Protein AF-A0A3A9THJ8-F1 (afdb_monomer)

Structure (mmCIF, N/CA/C/O backbone):
data_AF-A0A3A9THJ8-F1
#
_entry.id   AF-A0A3A9THJ8-F1
#
loop_
_atom_site.group_PDB
_atom_site.id
_atom_site.type_symbol
_atom_site.label_atom_id
_atom_site.label_alt_id
_atom_site.label_comp_id
_atom_site.label_asym_id
_atom_site.label_entity_id
_atom_site.label_seq_id
_atom_site.pdbx_PDB_ins_code
_atom_site.Cartn_x
_atom_site.Cartn_y
_atom_site.Cartn_z
_atom_site.occupancy
_atom_site.B_iso_or_equiv
_atom_site.auth_seq_id
_atom_site.auth_comp_id
_atom_site.auth_asym_id
_atom_site.auth_atom_id
_atom_site.pdbx_PDB_model_num
ATOM 1 N N . MET A 1 1 ? 40.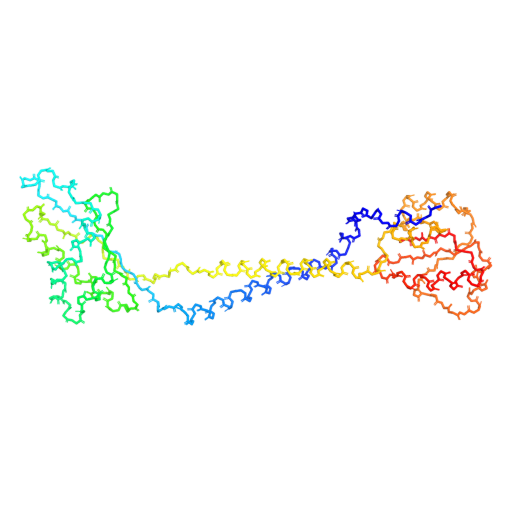401 -14.817 -28.591 1.00 39.31 1 MET A N 1
ATOM 2 C CA . MET A 1 1 ? 39.567 -15.518 -27.591 1.00 39.31 1 MET A CA 1
ATOM 3 C C . MET A 1 1 ? 38.412 -14.601 -27.185 1.00 39.31 1 MET A C 1
ATOM 5 O O . MET A 1 1 ? 38.648 -13.727 -26.362 1.00 39.31 1 MET A O 1
ATOM 9 N N . PRO A 1 2 ? 37.211 -14.712 -27.786 1.00 41.03 2 PRO A N 1
ATOM 10 C CA . PRO A 1 2 ? 36.101 -13.792 -27.507 1.00 41.03 2 PRO A CA 1
ATOM 11 C C . PRO A 1 2 ? 34.992 -14.379 -26.613 1.00 41.03 2 PRO A C 1
ATOM 13 O O . PRO A 1 2 ? 34.203 -13.627 -26.053 1.00 41.03 2 PRO A O 1
ATOM 16 N N . GLU A 1 3 ? 34.921 -15.701 -26.430 1.00 38.34 3 GLU A N 1
ATOM 17 C CA . GLU A 1 3 ? 33.762 -16.331 -25.774 1.00 38.34 3 GLU A CA 1
ATOM 18 C C . GLU A 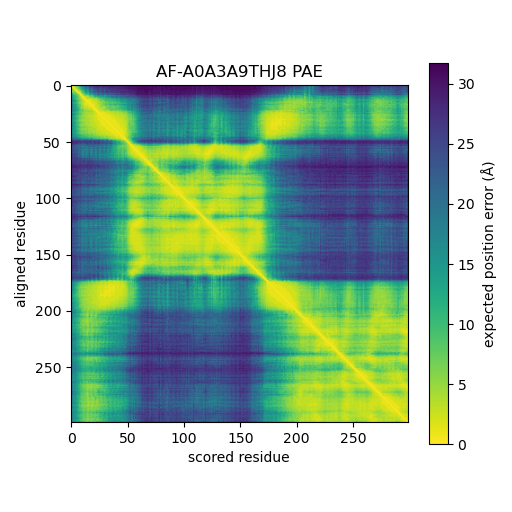1 3 ? 33.715 -16.157 -24.250 1.00 38.34 3 GLU A C 1
ATOM 20 O O . GLU A 1 3 ? 32.629 -16.092 -23.676 1.00 38.34 3 GLU A O 1
ATOM 25 N N . GLN A 1 4 ? 34.862 -16.016 -23.575 1.00 34.28 4 GLN A N 1
ATOM 26 C CA . GLN A 1 4 ? 34.884 -15.949 -22.106 1.00 34.28 4 GLN A CA 1
ATOM 27 C C . GLN A 1 4 ? 34.396 -14.613 -21.526 1.00 34.28 4 GLN A C 1
ATOM 29 O O . GLN A 1 4 ? 34.023 -14.560 -20.357 1.00 34.28 4 GLN A O 1
ATOM 34 N N . ASN A 1 5 ? 34.322 -13.543 -22.326 1.00 45.88 5 ASN A N 1
ATOM 35 C CA . ASN A 1 5 ? 33.896 -12.227 -21.836 1.00 45.88 5 ASN A CA 1
ATOM 36 C C . ASN A 1 5 ? 32.376 -11.992 -21.945 1.00 45.88 5 ASN A C 1
ATOM 38 O O . ASN A 1 5 ? 31.861 -11.006 -21.425 1.00 45.88 5 ASN A O 1
ATOM 42 N N . LYS A 1 6 ? 31.630 -12.906 -22.587 1.00 45.84 6 LYS A N 1
ATOM 43 C CA . LYS A 1 6 ? 30.171 -12.781 -22.766 1.00 45.84 6 LYS A CA 1
ATOM 44 C C . LYS A 1 6 ? 29.390 -12.974 -21.455 1.00 45.84 6 LYS A C 1
ATOM 46 O O . LYS A 1 6 ? 28.281 -12.464 -21.324 1.00 45.84 6 LYS A O 1
ATOM 51 N N . TYR A 1 7 ? 29.975 -13.681 -20.482 1.00 45.94 7 TYR A N 1
ATOM 52 C CA . TYR A 1 7 ? 29.310 -14.073 -19.233 1.00 45.94 7 TYR A CA 1
ATOM 53 C C . TYR A 1 7 ? 29.636 -13.186 -18.025 1.00 45.94 7 TYR A C 1
ATOM 55 O O . TYR A 1 7 ? 28.916 -13.243 -17.031 1.00 45.94 7 TYR A O 1
ATOM 63 N N . ASN A 1 8 ? 30.654 -12.319 -18.100 1.00 46.78 8 ASN A N 1
ATOM 64 C CA . ASN A 1 8 ? 30.971 -11.382 -17.017 1.00 46.78 8 ASN A CA 1
ATOM 65 C C . ASN A 1 8 ? 30.133 -10.096 -17.158 1.00 46.78 8 ASN A C 1
ATOM 67 O O . ASN A 1 8 ? 30.626 -8.993 -17.405 1.00 46.78 8 ASN A O 1
ATOM 71 N N . ARG A 1 9 ? 28.810 -10.273 -17.098 1.00 55.19 9 ARG A N 1
ATOM 72 C CA . ARG A 1 9 ? 27.817 -9.224 -17.334 1.00 55.19 9 ARG A CA 1
ATOM 73 C C . ARG A 1 9 ? 27.624 -8.420 -16.049 1.00 55.19 9 ARG A C 1
ATOM 75 O O . ARG A 1 9 ? 26.741 -8.711 -15.250 1.00 55.19 9 ARG A O 1
ATOM 82 N N . SER A 1 10 ? 28.458 -7.404 -15.831 1.00 59.16 10 SER A N 1
ATOM 83 C CA . SER A 1 10 ? 28.150 -6.398 -14.806 1.00 59.16 10 SER A CA 1
ATOM 84 C C . SER A 1 10 ? 26.793 -5.758 -15.122 1.00 59.16 10 SER A C 1
ATOM 86 O O . SER A 1 10 ? 26.526 -5.416 -16.277 1.00 59.16 10 SER A O 1
ATOM 88 N N . LEU A 1 11 ? 25.928 -5.635 -14.111 1.00 62.12 11 LEU A N 1
ATOM 89 C CA . LEU A 1 11 ? 24.617 -4.995 -14.237 1.00 62.12 11 LEU A CA 1
ATOM 90 C C . LEU A 1 11 ? 24.782 -3.590 -14.838 1.00 62.12 11 LEU A C 1
ATOM 92 O O . LEU A 1 11 ? 25.349 -2.700 -14.203 1.00 62.12 11 LEU A O 1
ATOM 96 N N . ASP A 1 12 ? 24.288 -3.384 -16.062 1.00 71.62 12 ASP A N 1
ATOM 97 C CA . ASP A 1 12 ? 24.281 -2.065 -16.699 1.00 71.62 12 ASP A CA 1
ATOM 98 C C . ASP A 1 12 ? 23.117 -1.234 -16.137 1.00 71.62 12 ASP A C 1
ATOM 100 O O . ASP A 1 12 ? 22.013 -1.196 -16.686 1.00 71.62 12 ASP A O 1
ATOM 104 N N . LEU A 1 13 ? 23.365 -0.571 -15.002 1.00 70.19 13 LEU A N 1
ATOM 105 C CA . LEU A 1 13 ? 22.387 0.291 -14.329 1.00 70.19 13 LEU A CA 1
ATOM 106 C C . LEU A 1 13 ? 21.813 1.376 -15.253 1.00 70.19 13 LEU A C 1
ATOM 108 O O . LEU A 1 13 ? 20.661 1.771 -15.074 1.00 70.19 13 LEU A O 1
ATOM 112 N N . LYS A 1 14 ? 22.574 1.859 -16.247 1.00 72.94 14 LYS A N 1
ATOM 113 C CA . LYS A 1 14 ? 22.092 2.898 -17.172 1.00 72.94 14 LYS A CA 1
ATOM 114 C C . LYS A 1 14 ? 20.980 2.357 -18.070 1.00 72.94 14 LYS A C 1
ATOM 116 O O . LYS A 1 14 ? 19.986 3.058 -18.287 1.00 72.94 14 LYS A O 1
ATOM 121 N N . ARG A 1 15 ? 21.117 1.113 -18.545 1.00 73.31 15 ARG A N 1
ATOM 122 C CA . ARG A 1 15 ? 20.079 0.409 -19.315 1.00 73.31 15 ARG A CA 1
ATOM 123 C C . ARG A 1 15 ? 18.813 0.223 -18.480 1.00 73.31 15 ARG A C 1
ATOM 125 O O . ARG A 1 15 ? 17.739 0.645 -18.913 1.00 73.31 15 ARG A O 1
ATOM 132 N N . PHE A 1 16 ? 18.951 -0.288 -17.255 1.00 73.75 16 PHE A N 1
ATOM 133 C CA . PHE A 1 16 ? 17.819 -0.458 -16.335 1.00 73.75 16 PHE A CA 1
ATOM 134 C C . PHE A 1 16 ? 17.111 0.865 -16.030 1.00 73.75 16 PHE A C 1
ATOM 136 O O . PHE A 1 16 ? 15.886 0.944 -16.109 1.00 73.75 16 PHE A O 1
ATOM 143 N N . TRP A 1 17 ? 17.859 1.934 -15.751 1.00 79.12 17 TRP A N 1
ATOM 144 C CA . TRP A 1 17 ? 17.283 3.244 -15.442 1.00 79.12 17 TRP A CA 1
ATOM 145 C C . TRP A 1 17 ? 16.482 3.832 -16.613 1.00 79.12 17 TRP A C 1
ATOM 147 O O . TRP A 1 17 ? 15.385 4.364 -16.420 1.00 79.12 17 TRP A O 1
ATOM 157 N N . ARG A 1 18 ? 16.992 3.708 -17.849 1.00 76.94 18 ARG A N 1
ATOM 158 C CA . ARG A 1 18 ? 16.291 4.166 -19.063 1.00 76.94 18 ARG A CA 1
ATOM 159 C C . ARG A 1 18 ? 14.989 3.394 -19.299 1.00 76.94 18 ARG A C 1
ATOM 161 O O . ARG A 1 18 ? 13.983 4.012 -19.658 1.00 76.94 18 ARG A O 1
ATOM 168 N N . GLN A 1 19 ? 14.991 2.079 -19.079 1.00 74.19 19 GLN A N 1
ATOM 169 C CA . GLN A 1 19 ? 13.789 1.244 -19.177 1.00 74.19 19 GLN A CA 1
ATOM 170 C C . GLN A 1 19 ? 12.772 1.589 -18.078 1.00 74.19 19 GLN A C 1
ATOM 172 O O . GLN A 1 19 ? 11.585 1.764 -18.364 1.00 74.19 19 GLN A O 1
ATOM 177 N N . PHE A 1 20 ? 13.246 1.769 -16.843 1.00 79.06 20 PHE A N 1
ATOM 178 C CA . PHE A 1 20 ? 12.412 2.072 -15.683 1.00 79.06 20 PHE A CA 1
ATOM 179 C C . PHE A 1 20 ? 11.715 3.434 -15.806 1.00 79.06 20 PHE A C 1
ATOM 181 O O . PHE A 1 20 ? 10.502 3.526 -15.622 1.00 79.06 20 PHE A O 1
ATOM 188 N N . LYS A 1 21 ? 12.433 4.491 -16.216 1.00 81.88 21 LYS A N 1
ATOM 189 C CA . LYS A 1 21 ? 11.879 5.856 -16.306 1.00 81.88 21 LYS A CA 1
ATOM 190 C C . LYS A 1 21 ? 10.671 5.964 -17.243 1.00 81.88 21 LYS A C 1
ATOM 192 O O . LYS A 1 21 ? 9.724 6.676 -16.930 1.00 81.88 21 LYS A O 1
ATOM 197 N N . LYS A 1 22 ? 10.673 5.244 -18.372 1.00 76.81 22 LYS A N 1
ATOM 198 C CA . LYS A 1 22 ? 9.538 5.240 -19.319 1.00 76.81 22 LYS A CA 1
ATOM 199 C C . LYS A 1 22 ? 8.287 4.559 -18.750 1.00 76.81 22 LYS A C 1
ATOM 201 O O . LYS A 1 22 ? 7.197 4.760 -19.271 1.00 76.81 22 LYS A O 1
ATOM 206 N N . ARG A 1 23 ? 8.454 3.725 -17.724 1.00 82.06 23 ARG A N 1
ATOM 207 C CA . ARG A 1 23 ? 7.451 2.766 -17.244 1.00 82.06 23 ARG A CA 1
ATOM 208 C C . ARG A 1 23 ? 7.055 2.978 -15.791 1.00 82.06 23 ARG A C 1
ATOM 210 O O . ARG A 1 23 ? 6.152 2.306 -15.309 1.00 82.06 23 ARG A O 1
ATOM 217 N N . PHE A 1 24 ? 7.680 3.942 -15.123 1.00 84.38 24 PHE A N 1
ATOM 218 C CA . PHE A 1 24 ? 7.446 4.270 -13.722 1.00 84.38 24 PHE A CA 1
ATOM 219 C C . PHE A 1 24 ? 5.969 4.550 -13.409 1.00 84.38 24 PHE A C 1
ATOM 221 O O . PHE A 1 24 ? 5.471 4.141 -12.365 1.00 84.38 24 PHE A O 1
ATOM 228 N N . TRP A 1 25 ? 5.233 5.152 -14.350 1.00 88.38 25 TRP A N 1
ATOM 229 C CA . TRP A 1 25 ? 3.793 5.379 -14.197 1.00 88.38 25 TRP A CA 1
ATOM 230 C C . TRP A 1 25 ? 2.997 4.079 -14.003 1.00 88.38 25 TRP A C 1
ATOM 232 O O . TRP A 1 25 ? 2.038 4.060 -13.239 1.00 88.38 25 TRP A O 1
ATOM 242 N N . MET A 1 26 ? 3.398 2.974 -14.643 1.00 88.50 26 MET A N 1
ATOM 243 C CA . MET A 1 26 ? 2.721 1.682 -14.471 1.00 88.50 26 MET A CA 1
ATOM 244 C C . MET A 1 26 ? 2.900 1.129 -13.055 1.00 88.50 26 MET A C 1
ATOM 246 O O . MET A 1 26 ? 1.975 0.519 -12.529 1.00 88.50 26 MET A O 1
ATOM 250 N N . VAL A 1 27 ? 4.050 1.384 -12.420 1.00 92.50 27 VAL A N 1
ATOM 251 C CA . VAL A 1 27 ? 4.302 1.004 -11.019 1.00 92.50 27 VAL A CA 1
ATOM 252 C C . VAL A 1 27 ? 3.390 1.795 -10.084 1.00 92.50 27 VAL A C 1
ATOM 254 O O . VAL A 1 27 ? 2.741 1.212 -9.217 1.00 92.50 27 VAL A O 1
ATOM 257 N N . ILE A 1 28 ? 3.269 3.110 -10.302 1.00 94.00 28 ILE A N 1
ATOM 258 C CA . ILE A 1 28 ? 2.347 3.957 -9.530 1.00 94.00 28 ILE A CA 1
ATOM 259 C C . ILE A 1 28 ? 0.904 3.470 -9.704 1.00 94.00 28 ILE A C 1
ATOM 261 O O . ILE A 1 28 ? 0.213 3.236 -8.715 1.00 94.00 28 ILE A O 1
ATOM 265 N N . ALA A 1 29 ? 0.462 3.257 -10.946 1.00 94.75 29 ALA A N 1
ATOM 266 C CA . ALA A 1 29 ? -0.893 2.796 -11.239 1.00 94.75 29 ALA A CA 1
ATOM 267 C C . ALA A 1 29 ? -1.197 1.439 -10.582 1.00 94.75 29 ALA A C 1
ATOM 269 O O . ALA A 1 29 ? -2.236 1.286 -9.946 1.00 94.75 29 ALA A O 1
ATOM 270 N N . ALA A 1 30 ? -0.278 0.475 -10.672 1.00 95.31 30 ALA A N 1
ATOM 271 C CA . ALA A 1 30 ? -0.437 -0.836 -10.047 1.00 95.31 30 ALA A CA 1
ATOM 272 C C . ALA A 1 30 ? -0.464 -0.764 -8.512 1.00 95.31 30 ALA A C 1
ATOM 274 O O . ALA A 1 30 ? -1.219 -1.500 -7.884 1.00 95.31 30 ALA A O 1
ATOM 275 N N . THR A 1 31 ? 0.312 0.142 -7.913 1.00 96.94 31 THR A N 1
ATOM 276 C CA . THR A 1 31 ? 0.294 0.391 -6.462 1.00 96.94 31 THR A CA 1
ATOM 277 C C . THR A 1 31 ? -1.068 0.931 -6.020 1.00 96.94 31 THR A C 1
ATOM 279 O O . THR A 1 31 ? -1.652 0.424 -5.067 1.00 96.94 31 THR A O 1
ATOM 282 N N . VAL A 1 32 ? -1.617 1.916 -6.743 1.00 97.31 32 VAL A N 1
ATOM 283 C CA . VAL A 1 32 ? -2.943 2.488 -6.444 1.00 97.31 32 VAL A CA 1
ATOM 284 C C . VAL A 1 32 ? -4.044 1.439 -6.604 1.00 97.31 32 VAL A C 1
ATOM 286 O O . VAL A 1 32 ? -4.884 1.295 -5.720 1.00 97.31 32 VAL A O 1
ATOM 289 N N . ILE A 1 33 ? -4.021 0.666 -7.694 1.00 97.19 33 ILE A N 1
ATOM 290 C CA . ILE A 1 33 ? -4.984 -0.422 -7.915 1.00 97.19 33 ILE A CA 1
ATOM 291 C C . ILE A 1 33 ? -4.869 -1.469 -6.804 1.00 97.19 33 ILE A C 1
ATOM 293 O O . ILE A 1 33 ? -5.885 -1.880 -6.253 1.00 97.19 33 ILE A O 1
ATOM 297 N N . GLY A 1 34 ? -3.648 -1.866 -6.436 1.00 97.25 34 GLY A N 1
ATOM 298 C CA . GLY A 1 34 ? -3.405 -2.806 -5.345 1.00 97.25 34 GLY A CA 1
ATOM 299 C C . GLY A 1 34 ? -3.992 -2.322 -4.020 1.00 97.25 34 GLY A C 1
ATOM 300 O O . GLY A 1 34 ? -4.640 -3.101 -3.324 1.00 97.25 34 GLY A O 1
ATOM 301 N N . ALA A 1 35 ? -3.840 -1.034 -3.700 1.00 97.44 35 ALA A N 1
ATOM 302 C CA . ALA A 1 35 ? -4.404 -0.451 -2.485 1.00 97.44 35 ALA A CA 1
ATOM 303 C C . ALA A 1 35 ? -5.939 -0.475 -2.483 1.00 97.44 35 ALA A C 1
ATOM 305 O O . ALA A 1 35 ? -6.544 -0.878 -1.491 1.00 97.44 35 ALA A O 1
ATOM 306 N N . ILE A 1 36 ? -6.566 -0.116 -3.609 1.00 97.06 36 ILE A N 1
ATOM 307 C CA . ILE A 1 36 ? -8.027 -0.162 -3.764 1.00 97.06 36 ILE A CA 1
ATOM 308 C C . ILE A 1 36 ? -8.536 -1.598 -3.610 1.00 97.06 36 ILE A C 1
ATOM 310 O O . ILE A 1 36 ? -9.487 -1.833 -2.870 1.00 97.06 36 ILE A O 1
ATOM 314 N N . VAL A 1 37 ? -7.895 -2.571 -4.264 1.00 96.50 37 VAL A N 1
ATOM 315 C CA . VAL A 1 37 ? -8.290 -3.983 -4.155 1.00 96.50 37 VAL A CA 1
ATOM 316 C C . VAL A 1 37 ? -8.124 -4.489 -2.723 1.00 96.50 37 VAL A C 1
ATOM 318 O O . VAL A 1 37 ? -9.031 -5.139 -2.213 1.00 96.50 37 VAL A O 1
ATOM 321 N N . GLY A 1 38 ? -7.013 -4.164 -2.055 1.00 94.56 38 GLY A N 1
ATOM 322 C CA . GLY A 1 38 ? -6.784 -4.540 -0.657 1.00 94.56 38 GLY A CA 1
ATOM 323 C C . GLY A 1 38 ? -7.869 -4.006 0.280 1.00 94.56 38 GLY A C 1
ATOM 324 O O . GLY A 1 38 ? -8.395 -4.759 1.099 1.00 94.56 38 GLY A O 1
ATOM 325 N N . LEU A 1 39 ? -8.260 -2.740 0.104 1.00 93.56 39 LEU A N 1
ATOM 326 C CA . LEU A 1 39 ? -9.347 -2.124 0.862 1.00 93.56 39 LEU A CA 1
ATOM 327 C C . LEU A 1 39 ? -10.692 -2.811 0.596 1.00 93.56 39 LEU A C 1
ATOM 329 O O . LEU A 1 39 ? -11.374 -3.203 1.536 1.00 93.56 39 LEU A O 1
ATOM 333 N N . VAL A 1 40 ? -11.060 -3.002 -0.674 1.00 92.50 40 VAL A N 1
ATOM 334 C CA . VAL A 1 40 ? -12.341 -3.625 -1.052 1.00 92.50 40 VAL A CA 1
ATOM 335 C C . VAL A 1 40 ? -12.441 -5.054 -0.519 1.00 92.50 40 VAL A C 1
ATOM 337 O O . VAL A 1 40 ? -13.478 -5.436 0.017 1.00 92.50 40 VAL A O 1
ATOM 340 N N . VAL A 1 41 ? -11.366 -5.839 -0.623 1.00 91.75 41 VAL A N 1
ATOM 341 C CA . VAL A 1 41 ? -11.321 -7.205 -0.079 1.00 91.75 41 VAL A CA 1
ATOM 342 C C . VAL A 1 41 ? -11.502 -7.191 1.436 1.00 91.75 41 VAL A C 1
ATOM 344 O O . VAL A 1 41 ? -12.245 -8.021 1.957 1.00 91.75 41 VAL A O 1
ATOM 347 N N . TYR A 1 42 ? -10.870 -6.247 2.138 1.00 88.94 42 TYR A N 1
ATOM 348 C CA . TYR A 1 42 ? -11.045 -6.117 3.580 1.00 88.94 42 TYR A CA 1
ATOM 349 C C . TYR A 1 42 ? -12.466 -5.712 3.957 1.00 88.94 42 TYR A C 1
ATOM 351 O O . TYR A 1 42 ? -13.010 -6.330 4.856 1.00 88.94 42 TYR A O 1
ATOM 359 N N . ILE A 1 43 ? -13.086 -4.761 3.252 1.00 85.19 43 ILE A N 1
ATOM 360 C CA . ILE A 1 43 ? -14.480 -4.362 3.501 1.00 85.19 43 ILE A CA 1
ATOM 361 C C . ILE A 1 43 ? -15.424 -5.549 3.291 1.00 85.19 43 ILE A C 1
ATOM 363 O O . ILE A 1 43 ? -16.316 -5.787 4.097 1.00 85.19 43 ILE A O 1
ATOM 367 N N . ILE A 1 44 ? -15.242 -6.331 2.225 1.00 86.25 44 ILE A N 1
ATOM 368 C CA . ILE A 1 44 ? -16.063 -7.530 2.006 1.00 86.25 44 ILE A CA 1
ATOM 369 C C . ILE A 1 44 ? -15.843 -8.533 3.143 1.00 86.25 44 ILE A C 1
ATOM 371 O O . ILE A 1 44 ? -16.807 -9.066 3.683 1.00 86.25 44 ILE A O 1
ATOM 375 N N . TYR A 1 45 ? -14.590 -8.771 3.534 1.00 83.75 45 TYR A N 1
ATOM 376 C CA . TYR A 1 45 ? -14.267 -9.663 4.643 1.00 83.75 45 TYR A CA 1
ATOM 377 C C . TYR A 1 45 ? -14.848 -9.166 5.972 1.00 83.75 45 TYR A C 1
ATOM 379 O O . TYR A 1 45 ? -15.448 -9.953 6.692 1.00 83.75 45 TYR A O 1
ATOM 387 N N . SER A 1 46 ? -14.722 -7.877 6.291 1.00 76.12 46 SER A N 1
ATOM 388 C CA . SER A 1 46 ? -15.238 -7.290 7.526 1.00 76.12 46 SER A CA 1
ATOM 389 C C . SER A 1 46 ? -16.760 -7.279 7.557 1.00 76.12 46 SER A C 1
ATOM 391 O O . SER A 1 46 ? -17.314 -7.526 8.607 1.00 76.12 46 SER A O 1
ATOM 393 N N . ASN A 1 47 ? -17.455 -7.106 6.433 1.00 75.44 47 ASN A N 1
ATOM 394 C CA . ASN A 1 47 ? -18.917 -7.239 6.409 1.00 75.44 47 ASN A CA 1
ATOM 395 C C . ASN A 1 47 ? -19.392 -8.698 6.529 1.00 75.44 47 ASN A C 1
ATOM 397 O O . ASN A 1 47 ? -20.512 -8.948 6.960 1.00 75.44 47 ASN A O 1
ATOM 401 N N . VAL A 1 48 ? -18.578 -9.669 6.104 1.00 74.75 48 VAL A N 1
ATOM 402 C CA . VAL A 1 48 ? -18.920 -11.101 6.192 1.00 74.75 48 VAL A CA 1
ATOM 403 C C . VAL A 1 48 ? -18.527 -11.704 7.547 1.00 74.75 48 VAL A C 1
ATOM 405 O O . VAL A 1 48 ? -19.159 -12.659 7.990 1.00 74.75 48 VAL A O 1
ATOM 408 N N . VAL A 1 49 ? -17.475 -11.182 8.185 1.00 66.00 49 VAL A N 1
ATOM 409 C CA . VAL A 1 49 ? -16.855 -11.751 9.396 1.00 66.00 49 VAL A CA 1
ATOM 410 C C . VAL A 1 49 ? -16.949 -10.826 10.610 1.00 66.00 49 VAL A C 1
ATOM 412 O O . VAL A 1 49 ? -17.019 -11.311 11.735 1.00 66.00 49 VAL A O 1
ATOM 415 N N . GLY A 1 50 ? -16.909 -9.512 10.402 1.00 55.91 50 GLY A N 1
ATOM 416 C CA . GLY A 1 50 ? -17.033 -8.507 11.453 1.00 55.91 50 GLY A CA 1
ATOM 417 C C . GLY A 1 50 ? -18.481 -8.416 11.904 1.00 55.91 50 GLY A C 1
ATOM 418 O O . GLY A 1 50 ? -19.365 -8.088 11.116 1.00 55.91 50 GLY A O 1
ATOM 419 N N . GLY A 1 51 ? -18.698 -8.778 13.166 1.00 59.69 51 GLY A N 1
ATOM 420 C CA . GLY A 1 51 ? -19.975 -8.639 13.846 1.00 59.69 51 GLY A CA 1
ATOM 421 C C . GLY A 1 51 ? -20.430 -7.184 13.947 1.00 59.69 51 GLY A C 1
ATOM 422 O O . GLY A 1 51 ? -19.714 -6.255 13.575 1.00 59.69 51 GLY A O 1
ATOM 423 N N . ASP A 1 52 ? -21.660 -7.038 14.430 1.00 57.94 52 ASP A N 1
ATOM 424 C CA . ASP A 1 52 ? -22.426 -5.796 14.490 1.00 57.94 52 ASP A CA 1
ATOM 425 C C . ASP A 1 52 ? -21.653 -4.607 15.087 1.00 57.94 52 ASP A C 1
ATOM 427 O O . ASP A 1 52 ? -20.734 -4.764 15.891 1.00 57.94 52 ASP A O 1
ATOM 431 N N . THR A 1 53 ? -22.072 -3.392 14.716 1.00 68.56 53 THR A N 1
ATOM 432 C CA . THR A 1 53 ? -21.590 -2.136 15.304 1.00 68.56 53 THR A CA 1
ATOM 433 C C . THR A 1 53 ? -21.579 -2.225 16.831 1.00 68.56 53 THR A C 1
ATOM 435 O O . THR A 1 53 ? -22.627 -2.406 17.445 1.00 68.56 53 THR A O 1
ATOM 438 N N . VAL A 1 54 ? -20.403 -2.078 17.447 1.00 79.38 54 VAL A N 1
ATOM 439 C CA . VAL A 1 54 ? -20.274 -2.101 18.906 1.00 79.38 54 VAL A CA 1
ATOM 440 C C . VAL A 1 54 ? -20.516 -0.693 19.440 1.00 79.38 54 VAL A C 1
ATOM 442 O O . VAL A 1 54 ? -19.869 0.275 19.047 1.00 79.38 54 VAL A O 1
ATOM 445 N N . TYR A 1 55 ? -21.471 -0.567 20.345 1.00 85.56 55 TYR A N 1
ATOM 446 C CA . TYR A 1 55 ? -21.744 0.634 21.114 1.00 85.56 55 TYR A CA 1
ATOM 447 C C . TYR A 1 55 ? -20.988 0.569 22.432 1.00 85.56 55 TYR A C 1
ATOM 449 O O . TYR A 1 55 ? -20.880 -0.497 23.042 1.00 85.56 55 TYR A O 1
ATOM 457 N N . ARG A 1 56 ? -20.480 1.716 22.880 1.00 89.75 56 ARG A N 1
ATOM 458 C CA . ARG A 1 56 ? -19.802 1.854 24.164 1.00 89.75 56 ARG A CA 1
ATOM 459 C C . ARG A 1 56 ? -20.316 3.073 24.909 1.00 89.75 56 ARG A C 1
ATOM 461 O O . ARG A 1 56 ? -20.547 4.120 24.316 1.00 89.75 56 ARG A O 1
ATOM 468 N N . VAL A 1 57 ? -20.439 2.940 26.220 1.00 92.62 57 VAL A N 1
ATOM 469 C CA . VAL A 1 57 ? -20.607 4.061 27.148 1.00 92.62 57 VAL A CA 1
ATOM 470 C C . VAL A 1 57 ? -19.592 3.923 28.272 1.00 92.62 57 VAL A C 1
ATOM 472 O O . VAL A 1 57 ? -19.235 2.808 28.663 1.00 92.62 57 VAL A O 1
ATOM 475 N N . ARG A 1 58 ? -19.085 5.060 28.744 1.00 91.75 58 ARG A N 1
ATOM 476 C CA . ARG A 1 58 ? -18.081 5.132 29.801 1.00 91.75 58 ARG A CA 1
ATOM 477 C C . ARG A 1 58 ? -18.543 6.116 30.862 1.00 91.75 58 ARG A C 1
ATOM 479 O O . ARG A 1 58 ? -18.483 7.319 30.630 1.00 91.75 58 ARG A O 1
ATOM 486 N N . ASN A 1 59 ? -18.922 5.597 32.021 1.00 92.12 59 ASN A N 1
ATOM 487 C CA . ASN A 1 59 ? -19.354 6.416 33.144 1.00 92.12 59 ASN A CA 1
ATOM 488 C C . ASN A 1 59 ? -18.335 6.335 34.273 1.00 92.12 59 ASN A C 1
ATOM 490 O O . ASN A 1 59 ? -17.934 5.245 34.683 1.00 92.12 59 ASN A O 1
ATOM 494 N N . ASP A 1 60 ? -17.936 7.499 34.770 1.00 91.31 60 ASP A N 1
ATOM 495 C CA . ASP A 1 60 ? -17.012 7.612 35.891 1.00 91.31 60 ASP A CA 1
ATOM 496 C C . ASP A 1 60 ? -17.805 7.771 37.189 1.00 91.31 60 ASP A C 1
ATOM 498 O O . ASP A 1 60 ? -18.676 8.640 37.302 1.00 91.31 60 ASP A O 1
ATOM 502 N N . TYR A 1 61 ? -17.478 6.934 38.168 1.00 89.75 61 TYR A N 1
ATOM 503 C CA . TYR A 1 61 ? -18.051 6.914 39.504 1.00 89.75 61 TYR A CA 1
ATOM 504 C C . TYR A 1 61 ? -16.981 7.275 40.525 1.00 89.75 61 TYR A C 1
ATOM 506 O O . TYR A 1 61 ? -15.877 6.725 40.508 1.00 89.75 61 TYR A O 1
ATOM 514 N N . PHE A 1 62 ? -17.310 8.192 41.425 1.00 89.06 62 PHE A N 1
ATOM 515 C CA . PHE A 1 62 ? -16.448 8.557 42.533 1.00 89.06 62 PHE A CA 1
ATOM 516 C C . PHE A 1 62 ? -16.841 7.779 43.782 1.00 89.06 62 PHE A C 1
ATOM 518 O O . PHE A 1 62 ? -17.990 7.834 44.215 1.00 89.06 62 PHE A O 1
ATOM 525 N N . VAL A 1 63 ? -15.879 7.063 44.353 1.00 87.75 63 VAL A N 1
ATOM 526 C CA . VAL A 1 63 ? -16.054 6.260 45.561 1.00 87.75 63 VAL A CA 1
ATOM 527 C C . VAL A 1 63 ? -15.536 7.047 46.761 1.00 87.75 63 VAL A C 1
ATOM 529 O O . VAL A 1 63 ? -14.340 7.346 46.862 1.00 87.75 63 VAL A O 1
ATOM 532 N N . THR A 1 64 ? -16.438 7.355 47.686 1.00 86.88 64 THR A N 1
ATOM 533 C CA . THR A 1 64 ? -16.120 7.953 48.983 1.00 86.88 64 THR A CA 1
ATOM 534 C C . THR A 1 64 ? -16.013 6.835 50.011 1.00 86.88 64 THR A C 1
ATOM 536 O O . THR A 1 64 ? -16.986 6.140 50.285 1.00 86.88 64 THR A O 1
ATOM 539 N N . PHE A 1 65 ? -14.811 6.626 50.546 1.00 83.69 65 PHE A N 1
ATOM 540 C CA . PHE A 1 65 ? -14.551 5.608 51.564 1.00 83.69 65 PHE A CA 1
ATOM 541 C C . PHE A 1 65 ? -14.825 6.158 52.959 1.00 83.69 65 PHE A C 1
ATOM 543 O O . PHE A 1 65 ? -14.435 7.291 53.252 1.00 83.69 65 PHE A O 1
ATOM 550 N N . ASP A 1 66 ? -15.406 5.329 53.824 1.00 83.00 66 ASP A N 1
ATOM 551 C CA . ASP A 1 66 ? -15.499 5.637 55.248 1.00 83.00 66 ASP A CA 1
ATOM 552 C C . ASP A 1 66 ? -14.141 5.348 55.912 1.00 83.00 66 ASP A C 1
ATOM 554 O O . ASP A 1 66 ? -13.739 4.199 56.110 1.00 83.00 66 ASP A O 1
ATOM 558 N N . TYR A 1 67 ? -13.390 6.406 56.220 1.00 78.31 67 TYR A N 1
ATOM 559 C CA . TYR A 1 67 ? -12.072 6.288 56.852 1.00 78.31 67 TYR A CA 1
ATOM 560 C C . TYR A 1 67 ? -12.138 6.039 58.363 1.00 78.31 67 TYR A C 1
ATOM 562 O O . TYR A 1 67 ? -11.128 5.618 58.937 1.00 78.31 67 TYR A O 1
ATOM 570 N N . ASP A 1 68 ? -13.282 6.295 59.002 1.00 79.75 68 ASP A N 1
ATOM 571 C CA . ASP A 1 68 ? -13.477 6.041 60.428 1.00 79.75 68 ASP A CA 1
ATOM 572 C C . ASP A 1 68 ? -13.693 4.538 60.662 1.00 79.75 68 ASP A C 1
ATOM 574 O O . ASP A 1 68 ? -13.097 3.959 61.577 1.00 79.75 68 ASP A O 1
ATOM 578 N N . GLU A 1 69 ? -14.464 3.886 59.787 1.00 74.31 69 GLU A N 1
ATOM 579 C CA . GLU A 1 69 ? -14.684 2.437 59.820 1.00 74.31 69 GLU A CA 1
ATOM 580 C C . GLU A 1 69 ? -13.589 1.649 59.080 1.00 74.31 69 GLU A C 1
ATOM 582 O O . GLU A 1 69 ? -13.258 0.521 59.472 1.00 74.31 69 GLU A O 1
ATOM 587 N N . PHE A 1 70 ? -12.950 2.240 58.059 1.00 73.38 70 PHE A N 1
ATOM 588 C CA . PHE A 1 70 ? -11.964 1.548 57.224 1.00 73.38 70 PHE A CA 1
ATOM 589 C C . PHE A 1 70 ? -10.697 2.385 56.905 1.00 73.38 70 PHE A C 1
ATOM 591 O O . PHE A 1 70 ? -10.446 2.763 55.757 1.00 73.38 70 PHE A O 1
ATOM 598 N N . PRO A 1 71 ? -9.789 2.596 57.888 1.00 71.44 71 PRO A N 1
ATOM 599 C CA . PRO A 1 71 ? -8.669 3.548 57.780 1.00 71.44 71 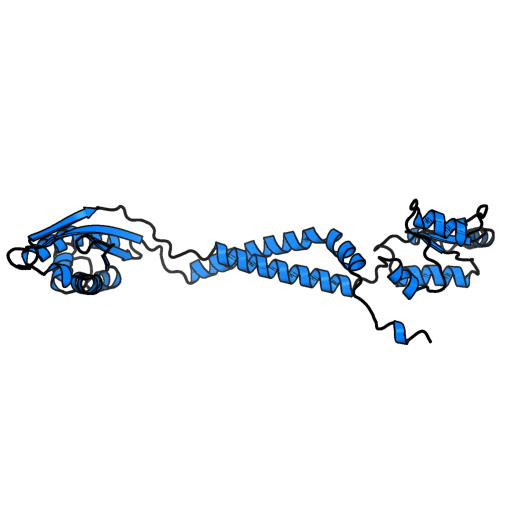PRO A CA 1
ATOM 600 C C . PRO A 1 71 ? -7.634 3.258 56.679 1.00 71.44 71 PRO A C 1
ATOM 602 O O . PRO A 1 71 ? -7.016 4.181 56.157 1.00 71.44 71 PRO A O 1
ATOM 605 N N . ASN A 1 72 ? -7.425 1.981 56.335 1.00 70.00 72 ASN A N 1
ATOM 606 C CA . ASN A 1 72 ? -6.520 1.541 55.254 1.00 70.00 72 ASN A CA 1
ATOM 607 C C . ASN A 1 72 ? -7.300 0.998 54.045 1.00 70.00 72 ASN A C 1
ATOM 609 O O . ASN A 1 72 ? -6.769 0.236 53.238 1.00 70.00 72 ASN A O 1
ATOM 613 N N . GLY A 1 73 ? -8.589 1.312 53.967 1.00 64.12 73 GLY A N 1
ATOM 614 C CA . GLY A 1 73 ? -9.512 0.720 53.019 1.00 64.12 73 GLY A CA 1
ATOM 615 C C . GLY A 1 73 ? -9.202 0.888 51.542 1.00 64.12 73 GLY A C 1
ATOM 616 O O . GLY A 1 73 ? -9.221 -0.112 50.819 1.00 64.12 73 GLY A O 1
ATOM 617 N N . PRO A 1 74 ? -8.845 2.103 51.100 1.00 65.81 74 PRO A N 1
ATOM 618 C CA . PRO A 1 74 ? -8.361 2.376 49.753 1.00 65.81 74 PRO A CA 1
ATOM 619 C C . PRO A 1 74 ? -7.375 1.367 49.162 1.00 65.81 74 PRO A C 1
ATOM 621 O O . PRO A 1 74 ? -7.465 1.037 47.982 1.00 65.81 74 PRO A O 1
ATOM 624 N N . ASP A 1 75 ? -6.457 0.841 49.977 1.00 68.38 75 ASP A N 1
ATOM 625 C CA . ASP A 1 75 ? -5.377 -0.033 49.511 1.00 68.38 75 ASP A CA 1
ATOM 626 C C . ASP A 1 75 ? -5.874 -1.432 49.087 1.00 68.38 75 ASP A C 1
ATOM 628 O O . ASP A 1 75 ? -5.169 -2.159 48.382 1.00 68.38 75 ASP A O 1
ATOM 632 N N . TYR A 1 76 ? -7.094 -1.820 49.484 1.00 66.88 76 TYR A N 1
ATOM 633 C CA . TYR A 1 76 ? -7.703 -3.117 49.154 1.00 66.88 76 TYR A CA 1
ATOM 634 C C . TYR A 1 76 ? -8.517 -3.099 47.851 1.00 66.88 76 TYR A C 1
ATOM 636 O O . TYR A 1 76 ? -8.762 -4.151 47.248 1.00 66.88 76 TYR A O 1
ATOM 644 N N . PHE A 1 77 ? -8.908 -1.913 47.389 1.00 70.19 77 PHE A N 1
ATOM 645 C CA . PHE A 1 77 ? -9.778 -1.717 46.237 1.00 70.19 77 PHE A CA 1
ATOM 646 C C . PHE A 1 77 ? -8.964 -1.347 44.995 1.00 70.19 77 PHE A C 1
ATOM 648 O O . PHE A 1 77 ? -8.873 -0.191 44.591 1.00 70.19 77 PHE A O 1
ATOM 655 N N . ASN A 1 78 ? -8.349 -2.354 44.374 1.00 71.69 78 ASN A N 1
ATOM 656 C CA . ASN A 1 78 ? -7.660 -2.193 43.093 1.00 71.69 78 ASN A CA 1
ATOM 657 C C . ASN A 1 78 ? -8.590 -2.501 41.901 1.00 71.69 78 ASN A C 1
ATOM 659 O O . ASN A 1 78 ? -9.704 -2.997 42.075 1.00 71.69 78 ASN A O 1
ATOM 663 N N . ALA A 1 79 ? -8.120 -2.223 40.679 1.00 64.81 79 ALA A N 1
ATOM 664 C CA . ALA A 1 79 ? -8.915 -2.386 39.458 1.00 64.81 79 ALA A CA 1
ATOM 665 C C . ALA A 1 79 ? -9.445 -3.816 39.263 1.00 64.81 79 ALA A C 1
ATOM 667 O O . ALA A 1 79 ? -10.561 -4.000 38.792 1.00 64.81 79 ALA A O 1
ATOM 668 N N . TYR A 1 80 ? -8.674 -4.826 39.676 1.00 66.75 80 TYR A N 1
ATOM 669 C CA . TYR A 1 80 ? -9.078 -6.227 39.582 1.00 66.75 80 TYR A CA 1
ATOM 670 C C . TYR A 1 80 ? -10.208 -6.565 40.563 1.00 66.75 80 TYR A C 1
ATOM 672 O O . TYR A 1 80 ? -11.144 -7.278 40.209 1.00 66.75 80 TYR A O 1
ATOM 680 N N . THR A 1 81 ? -10.149 -6.031 41.787 1.00 76.19 81 THR A N 1
ATOM 681 C CA . THR A 1 81 ? -11.217 -6.197 42.781 1.00 76.19 81 THR A CA 1
ATOM 682 C C . THR A 1 81 ? -12.522 -5.575 42.284 1.00 76.19 81 THR A C 1
ATOM 684 O O . THR A 1 81 ? -13.569 -6.212 42.359 1.00 76.19 81 THR A O 1
ATOM 687 N N . TRP A 1 82 ? -12.461 -4.361 41.730 1.00 77.19 82 TRP A N 1
ATOM 688 C CA . TRP A 1 82 ? -13.644 -3.669 41.219 1.00 77.19 82 TRP A CA 1
ATOM 689 C C . TRP A 1 82 ? -14.257 -4.325 39.981 1.00 77.19 82 TRP A C 1
ATOM 691 O O . TRP A 1 82 ? -15.478 -4.434 39.925 1.00 77.19 82 TRP A O 1
ATOM 701 N N . ASP A 1 83 ? -13.452 -4.815 39.032 1.00 76.50 83 ASP A N 1
ATOM 702 C CA . ASP A 1 83 ? -13.974 -5.563 37.875 1.00 76.50 83 ASP A CA 1
ATOM 703 C C . ASP A 1 83 ? -14.755 -6.814 38.317 1.00 76.50 83 ASP A C 1
ATOM 705 O O . ASP A 1 83 ? -15.824 -7.114 37.785 1.00 76.50 83 ASP A O 1
ATOM 709 N N . GLY A 1 84 ? -14.269 -7.494 39.362 1.00 78.12 84 GLY A N 1
ATOM 710 C CA . GLY A 1 84 ? -14.983 -8.599 39.997 1.00 78.12 84 GLY A CA 1
ATOM 711 C C . GLY A 1 84 ? -16.285 -8.163 40.674 1.00 78.12 84 GLY A C 1
ATOM 712 O O . GLY A 1 84 ? -17.323 -8.771 40.430 1.00 78.12 84 GLY A O 1
ATOM 713 N N . ILE A 1 85 ? -16.250 -7.102 41.488 1.00 83.81 85 ILE A N 1
ATOM 714 C CA . ILE A 1 85 ? -17.420 -6.590 42.226 1.00 83.81 85 ILE A CA 1
ATOM 715 C C . ILE A 1 85 ? -18.534 -6.142 41.274 1.00 83.81 85 ILE A C 1
ATOM 717 O O . ILE A 1 85 ? -19.699 -6.463 41.499 1.00 83.81 85 ILE A O 1
ATOM 721 N N . LEU A 1 86 ? -18.189 -5.448 40.186 1.00 84.12 86 LEU A N 1
ATOM 722 C CA . LEU A 1 86 ? -19.156 -4.970 39.193 1.00 84.12 86 LEU A CA 1
ATOM 723 C C . LEU A 1 86 ? -19.932 -6.104 38.520 1.00 84.12 86 LEU A C 1
ATOM 725 O O . LEU A 1 86 ? -21.047 -5.881 38.056 1.00 84.12 86 LEU A O 1
ATOM 729 N N . ARG A 1 87 ? -19.344 -7.301 38.461 1.00 83.50 87 ARG A N 1
ATOM 730 C CA . ARG A 1 87 ? -19.922 -8.507 37.857 1.00 83.50 87 ARG A CA 1
ATOM 731 C C . ARG A 1 87 ? -20.472 -9.490 38.895 1.00 83.50 87 ARG A C 1
ATOM 733 O O . ARG A 1 87 ? -20.973 -10.549 38.517 1.00 83.50 87 ARG A O 1
ATOM 740 N N . ASP A 1 88 ? -20.389 -9.170 40.184 1.00 84.56 88 ASP A N 1
ATOM 741 C CA . ASP A 1 88 ? -20.872 -10.040 41.253 1.00 84.56 88 ASP A CA 1
ATOM 742 C C . ASP A 1 88 ? -22.362 -9.811 41.554 1.00 84.56 88 ASP A C 1
ATOM 744 O O . ASP A 1 88 ? -22.938 -8.756 41.271 1.00 84.56 88 ASP A O 1
ATOM 748 N N . ASN A 1 89 ? -22.993 -10.822 42.151 1.00 82.56 89 ASN A N 1
ATOM 749 C CA . ASN A 1 89 ? -24.430 -10.863 42.422 1.00 82.56 89 ASN A CA 1
ATOM 750 C C . ASN A 1 89 ? -24.972 -9.601 43.116 1.00 82.56 89 ASN A C 1
ATOM 752 O O . ASN A 1 89 ? -26.004 -9.119 42.668 1.00 82.56 89 ASN A O 1
ATOM 756 N N . PRO A 1 90 ? -24.322 -9.008 44.138 1.00 83.06 90 PRO A N 1
ATOM 757 C CA . PRO A 1 90 ? -24.897 -7.856 44.837 1.00 83.06 90 PRO A CA 1
ATOM 758 C C . PRO A 1 90 ? -25.153 -6.642 43.932 1.00 83.06 90 PRO A C 1
ATOM 760 O O . PRO A 1 90 ? -26.167 -5.965 44.086 1.00 83.06 90 PRO A O 1
ATOM 763 N N . VAL A 1 91 ? -24.262 -6.388 42.968 1.00 84.88 91 VAL A N 1
ATOM 764 C CA . VAL A 1 91 ? -24.393 -5.271 42.020 1.00 84.88 91 VAL A CA 1
ATOM 765 C C . VAL A 1 91 ? -25.278 -5.675 40.844 1.00 84.88 91 VAL A C 1
ATOM 767 O O . VAL A 1 91 ? -26.192 -4.938 40.472 1.00 84.88 91 VAL A O 1
ATOM 770 N N . VAL A 1 92 ? -25.049 -6.866 40.284 1.00 87.88 92 VAL A N 1
ATOM 771 C CA . VAL A 1 92 ? -25.788 -7.345 39.111 1.00 87.88 92 VAL A CA 1
ATOM 772 C C . VAL A 1 92 ? -27.263 -7.574 39.434 1.00 87.88 92 VAL A C 1
ATOM 774 O O . VAL A 1 92 ? -28.119 -7.130 38.678 1.00 87.88 92 VAL A O 1
ATOM 777 N N . ASP A 1 93 ? -27.589 -8.198 40.566 1.00 88.69 93 ASP A N 1
ATOM 778 C CA . ASP A 1 93 ? -28.979 -8.442 40.962 1.00 88.69 93 ASP A CA 1
ATOM 779 C C . ASP A 1 93 ? -29.719 -7.111 41.158 1.00 88.69 93 ASP A C 1
ATOM 781 O O . ASP A 1 93 ? -30.864 -6.970 40.728 1.00 88.69 93 ASP A O 1
ATOM 785 N N . LYS A 1 94 ? -29.041 -6.090 41.705 1.00 87.31 94 LYS A N 1
ATOM 786 C CA . LYS A 1 94 ? -29.622 -4.754 41.855 1.00 87.31 94 LYS A CA 1
ATOM 787 C C . LYS A 1 94 ? -29.827 -4.044 40.519 1.00 87.31 94 LYS A C 1
ATOM 789 O O . LYS A 1 94 ? -30.845 -3.380 40.334 1.00 87.31 94 LYS A O 1
ATOM 794 N N . ALA A 1 95 ? -28.906 -4.213 39.573 1.00 88.00 95 ALA A N 1
ATOM 795 C CA . ALA A 1 95 ? -29.078 -3.711 38.213 1.00 88.00 95 ALA A CA 1
ATOM 796 C C . ALA A 1 95 ? -30.266 -4.396 37.506 1.00 88.00 95 ALA A C 1
ATOM 798 O O . ALA A 1 95 ? -31.060 -3.726 36.847 1.00 88.00 95 ALA A O 1
ATOM 799 N N . LEU A 1 96 ? -30.448 -5.707 37.702 1.00 89.00 96 LEU A N 1
ATOM 800 C CA . LEU A 1 96 ? -31.566 -6.476 37.141 1.00 89.00 96 LEU A CA 1
ATOM 801 C C . LEU A 1 96 ? -32.924 -6.115 37.768 1.00 89.00 96 LEU A C 1
ATOM 803 O O . LEU A 1 96 ? -33.945 -6.196 37.091 1.00 89.00 96 LEU A O 1
ATOM 807 N N . GLU A 1 97 ? -32.966 -5.675 39.031 1.00 89.62 97 GLU A N 1
ATOM 808 C CA . GLU A 1 97 ? -34.191 -5.112 39.627 1.00 89.62 97 GLU A CA 1
ATOM 809 C C . GLU A 1 97 ? -34.654 -3.836 38.904 1.00 89.62 97 GLU A C 1
ATOM 811 O O . GLU A 1 97 ? -35.857 -3.595 38.780 1.00 89.62 97 GLU A O 1
ATOM 816 N N . VAL A 1 98 ? -33.705 -3.022 38.431 1.00 87.69 98 VAL A N 1
ATOM 817 C CA . VAL A 1 98 ? -33.971 -1.759 37.722 1.00 87.69 98 VAL A CA 1
ATOM 818 C C . VAL A 1 98 ? -34.278 -2.008 36.242 1.00 87.69 98 VAL A C 1
ATOM 820 O O . VAL A 1 98 ? -35.147 -1.343 35.677 1.00 87.69 98 VAL A O 1
ATOM 823 N N . ALA A 1 99 ? -33.610 -2.989 35.633 1.00 89.06 99 ALA A N 1
ATOM 824 C CA . ALA A 1 99 ? -33.780 -3.386 34.238 1.00 89.06 99 ALA A CA 1
ATOM 825 C C . ALA A 1 99 ? -34.178 -4.877 34.128 1.00 89.06 99 ALA A C 1
ATOM 827 O O . ALA A 1 99 ? -33.346 -5.721 33.789 1.00 89.06 99 ALA A O 1
ATOM 828 N N . PRO A 1 100 ? -35.451 -5.230 34.408 1.00 83.38 100 PRO A N 1
ATOM 829 C CA . PRO A 1 100 ? -35.911 -6.624 34.488 1.00 83.38 100 PRO A CA 1
ATOM 830 C C . PRO A 1 100 ? -35.953 -7.354 33.137 1.00 83.38 100 PRO A C 1
ATOM 832 O O . PRO A 1 100 ? -36.145 -8.568 33.085 1.00 83.38 100 PRO A O 1
ATOM 835 N N . ASP A 1 101 ? -35.833 -6.613 32.040 1.00 85.62 101 ASP A N 1
ATOM 836 C CA . ASP A 1 101 ? -35.766 -7.095 30.664 1.00 85.62 101 ASP A CA 1
ATOM 837 C C . ASP A 1 101 ? -34.340 -7.446 30.206 1.00 85.62 101 ASP A C 1
ATOM 839 O O . ASP A 1 101 ? -34.177 -8.045 29.144 1.00 85.62 101 ASP A O 1
ATOM 843 N N . VAL A 1 102 ? -33.325 -7.116 31.007 1.00 87.38 102 VAL A N 1
ATOM 844 C CA . VAL A 1 102 ? -31.924 -7.492 30.785 1.00 87.38 102 VAL A CA 1
ATOM 845 C C . VAL A 1 102 ? -31.660 -8.843 31.446 1.00 87.38 102 VAL A C 1
ATOM 847 O O . VAL A 1 102 ? -32.163 -9.117 32.535 1.00 87.38 102 VAL A O 1
ATOM 850 N N . THR A 1 103 ? -30.869 -9.716 30.818 1.00 88.31 103 THR A N 1
ATOM 851 C CA . THR A 1 103 ? -30.447 -10.957 31.474 1.00 88.31 103 THR A CA 1
ATOM 852 C C . THR A 1 103 ? -29.127 -10.772 32.210 1.00 88.31 103 THR A C 1
ATOM 854 O O . THR A 1 103 ? -28.279 -9.962 31.847 1.00 88.31 103 THR A O 1
ATOM 857 N N . LYS A 1 104 ? -28.906 -11.593 33.237 1.00 87.12 104 LYS A N 1
ATOM 858 C CA . LYS A 1 104 ? -27.631 -11.620 33.959 1.00 87.12 104 LYS A CA 1
ATOM 859 C C . LYS A 1 104 ? -26.428 -11.825 33.033 1.00 87.12 104 LYS A C 1
ATOM 861 O O . LYS A 1 104 ? -25.385 -11.223 33.253 1.00 87.12 104 LYS A O 1
ATOM 866 N N . GLN A 1 105 ? -26.576 -12.675 32.017 1.00 84.81 105 GLN A N 1
ATOM 867 C CA . GLN A 1 105 ? -25.499 -12.960 31.075 1.00 84.81 105 GLN A CA 1
ATOM 868 C C . GLN A 1 105 ? -25.149 -11.722 30.239 1.00 84.81 105 GLN A C 1
ATOM 870 O O . GLN A 1 105 ? -23.968 -11.434 30.073 1.00 84.81 105 GLN A O 1
ATOM 875 N N . ASP A 1 106 ? -26.153 -10.945 29.821 1.00 86.31 106 ASP A N 1
ATOM 876 C CA . ASP A 1 106 ? -25.937 -9.694 29.083 1.00 86.31 106 ASP A CA 1
ATOM 877 C C . ASP A 1 106 ? -25.094 -8.701 29.894 1.00 86.31 106 ASP A C 1
ATOM 879 O O . ASP A 1 106 ? -24.214 -8.042 29.351 1.00 86.31 106 ASP A O 1
ATOM 883 N N . VAL A 1 107 ? -25.320 -8.624 31.210 1.00 86.19 107 VAL A N 1
ATOM 884 C CA . VAL A 1 107 ? -24.541 -7.761 32.110 1.00 86.19 107 VAL A CA 1
ATOM 885 C C . VAL A 1 107 ? -23.092 -8.242 32.233 1.00 86.19 107 VAL A C 1
ATOM 887 O O . VAL A 1 107 ? -22.166 -7.440 32.116 1.00 86.19 107 VAL A O 1
ATOM 890 N N . LEU A 1 108 ? -22.886 -9.546 32.441 1.00 85.44 108 LEU A N 1
ATOM 891 C CA . LEU A 1 108 ? -21.550 -10.131 32.602 1.00 85.44 108 LEU A CA 1
ATOM 892 C C . LEU A 1 108 ? -20.681 -9.966 31.352 1.00 85.44 108 LEU A C 1
ATOM 894 O O . LEU A 1 108 ? -19.481 -9.719 31.474 1.00 85.44 108 LEU A O 1
ATOM 898 N N . ASP A 1 109 ? -21.289 -10.087 30.173 1.00 84.31 109 ASP A N 1
ATOM 899 C CA . ASP A 1 109 ? -20.585 -9.973 28.897 1.00 84.31 109 ASP A CA 1
ATOM 900 C C . ASP A 1 109 ? -20.334 -8.506 28.501 1.00 84.31 109 ASP A C 1
ATOM 902 O O . ASP A 1 109 ? -19.355 -8.216 27.810 1.00 84.31 109 ASP A O 1
ATOM 906 N N . ALA A 1 110 ? -21.182 -7.571 28.950 1.00 86.44 110 ALA A N 1
ATOM 907 C CA . ALA A 1 110 ? -21.125 -6.172 28.531 1.00 86.44 110 ALA A CA 1
ATOM 908 C C . ALA A 1 110 ? -20.315 -5.253 29.457 1.00 86.44 110 ALA A C 1
ATOM 910 O O . ALA A 1 110 ? -19.715 -4.291 28.974 1.00 86.44 110 ALA A O 1
ATOM 911 N N . VAL A 1 111 ? -20.323 -5.492 30.773 1.00 88.88 111 VAL A N 1
ATOM 912 C CA . VAL A 1 111 ? -19.795 -4.546 31.775 1.00 88.88 111 VAL A CA 1
ATOM 913 C C . VAL A 1 111 ? -18.348 -4.866 32.120 1.00 88.88 111 VAL A C 1
ATOM 915 O O . VAL A 1 111 ? -18.037 -6.010 32.422 1.00 88.88 111 VAL A O 1
ATOM 918 N N . THR A 1 112 ? -17.464 -3.870 32.129 1.00 86.50 112 THR A N 1
ATOM 919 C CA . THR A 1 112 ? -16.064 -3.983 32.582 1.00 86.50 112 THR A CA 1
ATOM 920 C C . THR A 1 112 ? -15.707 -2.799 33.482 1.00 86.50 112 THR A C 1
ATOM 922 O O . THR A 1 112 ? -16.170 -1.682 33.239 1.00 86.50 112 THR A O 1
ATOM 925 N N . GLY A 1 113 ? -14.888 -3.033 34.509 1.00 84.44 113 GLY A N 1
ATOM 926 C CA . GLY A 1 113 ? -14.377 -1.990 35.404 1.00 84.44 113 GLY A CA 1
ATOM 927 C C . GLY A 1 113 ? -12.928 -1.608 35.122 1.00 84.44 113 GLY A C 1
ATOM 928 O O . GLY A 1 113 ? -12.060 -2.470 35.004 1.00 84.44 113 GLY A O 1
ATOM 929 N N . GLU A 1 114 ? -12.639 -0.310 35.094 1.00 83.88 114 GLU A N 1
ATOM 930 C CA . GLU A 1 114 ? -11.281 0.234 35.030 1.00 83.88 114 GLU A CA 1
ATOM 931 C C . GLU A 1 114 ? -11.066 1.276 36.141 1.00 83.88 114 GLU A C 1
ATOM 933 O O . GLU A 1 114 ? -11.983 2.000 36.513 1.00 83.88 114 GLU A O 1
ATOM 938 N N . ILE A 1 115 ? -9.841 1.384 36.669 1.00 78.25 115 ILE A N 1
ATOM 939 C CA . ILE A 1 115 ? -9.441 2.486 37.563 1.00 78.25 115 ILE A CA 1
ATOM 940 C C . ILE A 1 115 ? -8.408 3.339 36.839 1.00 78.25 115 ILE A C 1
ATOM 942 O O . ILE A 1 115 ? -7.331 2.853 36.477 1.00 78.25 115 ILE A O 1
ATOM 946 N N . LEU A 1 116 ? -8.700 4.628 36.677 1.00 67.88 116 LEU A N 1
ATOM 947 C CA . LEU A 1 116 ? -7.817 5.574 35.999 1.00 67.88 116 LEU A CA 1
ATOM 948 C C . LEU A 1 116 ? -6.923 6.316 36.999 1.00 67.88 116 LEU A C 1
ATOM 950 O O . LEU A 1 116 ? -7.155 7.472 37.335 1.00 67.88 116 LEU A O 1
ATOM 954 N N . GLY A 1 117 ? -5.857 5.650 37.451 1.00 65.81 117 GLY A N 1
ATOM 955 C CA . GLY A 1 117 ? -4.743 6.254 38.201 1.00 65.81 117 GLY A CA 1
ATOM 956 C C . GLY A 1 117 ? -5.036 6.680 39.650 1.00 65.81 117 GLY A C 1
ATOM 957 O O . GLY A 1 117 ? -4.145 6.558 40.488 1.00 65.81 117 GLY A O 1
ATOM 958 N N . ASP A 1 118 ? -6.255 7.128 39.960 1.00 77.50 118 ASP A N 1
ATOM 959 C CA . ASP A 1 118 ? -6.772 7.387 41.309 1.00 77.50 118 ASP A CA 1
ATOM 960 C C . ASP A 1 118 ? -7.774 6.286 41.682 1.00 77.50 118 ASP A C 1
ATOM 962 O O . ASP A 1 118 ? -8.765 6.093 40.985 1.00 77.50 118 ASP A O 1
ATOM 966 N N . TYR A 1 119 ? -7.529 5.572 42.784 1.00 75.19 119 TYR A N 1
ATOM 967 C CA . TYR A 1 119 ? -8.357 4.448 43.246 1.00 75.19 119 TYR A CA 1
ATOM 968 C C . TYR A 1 119 ? -9.799 4.843 43.605 1.00 75.19 119 TYR A C 1
ATOM 970 O O . TYR A 1 119 ? -10.652 3.973 43.758 1.00 75.19 119 TYR A O 1
ATOM 978 N N . ARG A 1 120 ? -10.077 6.145 43.746 1.00 82.62 120 ARG A N 1
ATOM 979 C CA . ARG A 1 120 ? -11.416 6.679 44.029 1.00 82.62 120 ARG A CA 1
ATOM 980 C C . ARG A 1 120 ? -12.256 6.866 42.776 1.00 82.62 120 ARG A C 1
ATOM 982 O O . ARG A 1 120 ? -13.451 7.092 42.900 1.00 82.62 120 ARG A O 1
ATOM 989 N N . VAL A 1 121 ? -11.649 6.813 41.591 1.00 86.19 121 VAL A N 1
ATOM 990 C CA . VAL A 1 121 ? -12.355 6.982 40.320 1.00 86.19 121 VAL A CA 1
ATOM 991 C C . VAL A 1 121 ? -12.494 5.619 39.655 1.00 86.19 121 VAL A C 1
ATOM 993 O O . VAL A 1 121 ? -11.537 5.081 39.092 1.00 86.19 121 VAL A O 1
ATOM 996 N N . LEU A 1 122 ? -13.703 5.069 39.739 1.00 87.75 122 LEU A N 1
ATOM 997 C CA . LEU A 1 122 ? -14.101 3.837 39.076 1.00 87.75 122 LEU A CA 1
ATOM 998 C C . LEU A 1 122 ? -14.763 4.169 37.741 1.00 87.75 122 LEU A C 1
ATOM 1000 O O . LEU A 1 122 ? -15.856 4.728 37.695 1.00 87.75 122 LEU A O 1
ATOM 1004 N N . THR A 1 123 ? -14.126 3.777 36.650 1.00 89.81 123 THR A N 1
ATOM 1005 C CA . THR A 1 123 ? -14.677 3.895 35.306 1.00 89.81 123 THR A CA 1
ATOM 1006 C C . THR A 1 123 ? -15.401 2.602 34.943 1.00 89.81 123 THR A C 1
ATOM 1008 O O . THR A 1 123 ? -14.782 1.547 34.803 1.00 89.81 123 THR A O 1
ATOM 1011 N N . VAL A 1 124 ? -16.719 2.677 34.762 1.00 90.00 124 VAL A N 1
ATOM 1012 C CA . VAL A 1 124 ? -17.540 1.555 34.290 1.00 90.00 124 VAL A CA 1
ATOM 1013 C C . VAL A 1 124 ? -17.739 1.693 32.789 1.00 90.00 124 VAL A C 1
ATOM 1015 O O . VAL A 1 124 ? -18.253 2.703 32.299 1.00 90.00 124 VAL A O 1
ATOM 1018 N N . ILE A 1 125 ? -17.329 0.664 32.054 1.00 90.38 125 ILE A N 1
ATOM 1019 C CA . ILE A 1 125 ? -17.452 0.590 30.602 1.00 90.38 125 ILE A CA 1
ATOM 1020 C C . ILE A 1 125 ? -18.503 -0.462 30.272 1.00 90.38 125 ILE A C 1
ATOM 1022 O O . ILE A 1 125 ? -18.350 -1.622 30.650 1.00 90.38 125 ILE A O 1
ATOM 1026 N N . VAL A 1 126 ? -19.542 -0.070 29.537 1.00 90.31 126 VAL A N 1
ATOM 1027 C CA . VAL A 1 126 ? -20.541 -1.006 29.003 1.00 90.31 126 VAL A CA 1
ATOM 1028 C C . VAL A 1 126 ? -20.391 -1.063 27.491 1.00 90.31 126 VAL A C 1
ATOM 1030 O O . VAL A 1 126 ? -20.453 -0.029 26.824 1.00 90.31 126 VAL A O 1
ATOM 1033 N N . THR A 1 127 ? -20.183 -2.263 26.952 1.00 89.25 127 THR A N 1
ATOM 1034 C CA . THR A 1 127 ? -20.054 -2.512 25.511 1.00 89.25 127 THR A CA 1
ATOM 1035 C C . THR A 1 127 ? -21.049 -3.548 25.023 1.00 89.25 127 THR A C 1
ATOM 1037 O O . THR A 1 127 ? -21.248 -4.565 25.674 1.00 89.25 127 THR A O 1
ATOM 1040 N N . GLY A 1 128 ? -21.632 -3.333 23.847 1.00 85.31 128 GLY A N 1
ATOM 1041 C CA . GLY A 1 128 ? -22.562 -4.289 23.252 1.00 85.31 128 GLY A CA 1
ATOM 1042 C C . GLY A 1 128 ? -22.983 -3.892 21.845 1.00 85.31 128 GLY A C 1
ATOM 1043 O O . GLY A 1 128 ? -22.704 -2.786 21.395 1.00 85.31 128 GLY A O 1
ATOM 1044 N N . THR A 1 129 ? -23.651 -4.793 21.135 1.00 81.88 129 THR A N 1
ATOM 1045 C CA . THR A 1 129 ? -24.091 -4.574 19.746 1.00 81.88 129 THR A CA 1
ATOM 1046 C C . THR A 1 129 ? -25.471 -3.922 19.640 1.00 81.88 129 THR A C 1
ATOM 1048 O O . THR A 1 129 ? -25.819 -3.366 18.601 1.00 81.88 129 THR A O 1
ATOM 1051 N N . ASP A 1 130 ? -26.251 -3.933 20.725 1.00 84.12 130 ASP A N 1
ATOM 1052 C CA . ASP A 1 130 ? -27.545 -3.258 20.827 1.00 84.12 130 ASP A CA 1
ATOM 1053 C C . ASP A 1 130 ? -27.413 -1.974 21.659 1.00 84.12 130 ASP A C 1
ATOM 1055 O O . ASP A 1 130 ? -27.139 -2.003 22.862 1.00 84.12 130 ASP A O 1
ATOM 1059 N N . LYS A 1 131 ? -27.637 -0.828 21.007 1.00 87.62 131 LYS A N 1
ATOM 1060 C CA . LYS A 1 131 ? -27.576 0.496 21.634 1.00 87.62 131 LYS A CA 1
ATOM 1061 C C . LYS A 1 131 ? -28.567 0.649 22.790 1.00 87.62 131 LYS A C 1
ATOM 1063 O O . LYS A 1 131 ? -28.237 1.301 23.781 1.00 87.62 131 LYS A O 1
ATOM 1068 N N . GLU A 1 132 ? -29.780 0.109 22.663 1.00 88.56 132 GLU A N 1
ATOM 1069 C CA . GLU A 1 132 ? -30.794 0.211 23.715 1.00 88.56 132 GLU A CA 1
ATOM 1070 C C . GLU A 1 132 ? -30.404 -0.635 24.925 1.00 88.56 132 GLU A C 1
ATOM 1072 O O . GLU A 1 132 ? -30.539 -0.169 26.055 1.00 88.56 132 GLU A O 1
ATOM 1077 N N . LEU A 1 133 ? -29.863 -1.834 24.694 1.00 88.38 133 LEU A N 1
ATOM 1078 C CA . LEU A 1 133 ? -29.383 -2.711 25.761 1.00 88.38 133 LEU A CA 1
ATOM 1079 C C . LEU A 1 133 ? -28.201 -2.089 26.517 1.00 88.38 133 LEU A C 1
ATOM 1081 O O . LEU A 1 133 ? -28.227 -2.030 27.744 1.00 88.38 133 LEU A O 1
ATOM 1085 N N . VAL A 1 134 ? -27.209 -1.551 25.794 1.00 90.12 134 VAL A N 1
ATOM 1086 C CA . VAL A 1 134 ? -26.061 -0.842 26.391 1.00 90.12 134 VAL A CA 1
ATOM 1087 C C . VAL A 1 134 ? -26.533 0.330 27.247 1.00 90.12 134 VAL A C 1
ATOM 1089 O O . VAL A 1 134 ? -26.056 0.498 28.370 1.00 90.12 134 VAL A O 1
ATOM 1092 N N . LYS A 1 135 ? -27.508 1.107 26.753 1.00 91.38 135 LYS A N 1
ATOM 1093 C CA . LYS A 1 135 ? -28.088 2.208 27.524 1.00 91.38 135 LYS A CA 1
ATOM 1094 C C . LYS A 1 135 ? -28.759 1.715 28.803 1.00 91.38 135 LYS A C 1
ATOM 1096 O O . LYS A 1 135 ? -28.476 2.236 29.871 1.00 91.38 135 LYS A O 1
ATOM 1101 N N . LYS A 1 136 ? -29.623 0.703 28.703 1.00 92.00 136 LYS A N 1
ATOM 1102 C CA . LYS A 1 136 ? -30.360 0.165 29.855 1.00 92.00 136 LYS A CA 1
ATOM 1103 C C . LYS A 1 136 ? -29.426 -0.364 30.936 1.00 92.00 136 LYS A C 1
ATOM 1105 O O . LYS A 1 136 ? -29.651 -0.085 32.107 1.00 92.00 136 LYS A O 1
ATOM 1110 N N . ILE A 1 137 ? -28.377 -1.091 30.547 1.00 92.06 137 ILE A N 1
ATOM 1111 C CA . ILE A 1 137 ? -27.369 -1.589 31.489 1.00 92.06 137 ILE A CA 1
ATOM 1112 C C . ILE A 1 137 ? -26.647 -0.409 32.153 1.00 92.06 137 ILE A C 1
ATOM 1114 O O . ILE A 1 137 ? -26.542 -0.371 33.373 1.00 92.06 137 ILE A O 1
ATOM 1118 N N . SER A 1 138 ? -26.214 0.587 31.379 1.00 92.81 138 SER A N 1
ATOM 1119 C CA . SER A 1 138 ? -25.581 1.799 31.915 1.00 92.81 138 SER A CA 1
ATOM 1120 C C . SER A 1 138 ? -26.471 2.543 32.920 1.00 92.81 138 SER A C 1
ATOM 1122 O O . SER A 1 138 ? -26.031 2.833 34.034 1.00 92.81 138 SER A O 1
ATOM 1124 N N . ASP A 1 139 ? -27.731 2.792 32.556 1.00 91.94 139 ASP A N 1
ATOM 1125 C CA . ASP A 1 139 ? -28.718 3.483 33.393 1.00 91.94 139 ASP A CA 1
ATOM 1126 C C . ASP A 1 139 ? -29.028 2.673 34.672 1.00 91.94 139 ASP A C 1
ATOM 1128 O O . ASP A 1 139 ? -29.203 3.236 35.754 1.00 91.94 139 ASP A O 1
ATOM 1132 N N . ALA A 1 140 ? -29.045 1.337 34.586 1.00 92.44 140 ALA A N 1
ATOM 1133 C CA . ALA A 1 140 ? -29.235 0.466 35.745 1.00 92.44 140 ALA A CA 1
ATOM 1134 C C . ALA A 1 140 ? -28.068 0.565 36.741 1.00 92.44 140 ALA A C 1
ATOM 1136 O O . ALA A 1 140 ? -28.296 0.627 37.953 1.00 92.44 140 ALA A O 1
ATOM 1137 N N . TYR A 1 141 ? -26.825 0.649 36.254 1.00 91.56 141 TYR A N 1
ATOM 1138 C CA . TYR A 1 141 ? -25.638 0.785 37.108 1.00 91.56 141 TYR A CA 1
ATOM 1139 C C . TYR A 1 141 ? -25.587 2.118 37.861 1.00 91.56 141 TYR A C 1
ATOM 1141 O O . TYR A 1 141 ? -25.091 2.145 38.987 1.00 91.56 141 TYR A O 1
ATOM 1149 N N . MET A 1 142 ? -26.191 3.184 37.321 1.00 90.00 142 MET A N 1
ATOM 1150 C CA . MET A 1 142 ? -26.333 4.460 38.037 1.00 90.00 142 MET A CA 1
ATOM 1151 C C . MET A 1 142 ? -27.171 4.349 39.310 1.00 90.00 142 MET A C 1
ATOM 1153 O O . MET A 1 142 ? -27.014 5.161 40.214 1.00 90.00 142 MET A O 1
ATOM 1157 N N . THR A 1 143 ? -28.058 3.354 39.391 1.00 89.88 143 THR A N 1
ATOM 1158 C CA . THR A 1 143 ? -28.877 3.089 40.584 1.00 89.88 143 THR A CA 1
ATOM 1159 C C . THR A 1 143 ? -28.297 1.950 41.423 1.00 89.88 143 THR A C 1
ATOM 1161 O O . THR A 1 143 ? -28.342 1.998 42.652 1.00 89.88 143 THR A O 1
ATOM 1164 N N . ALA A 1 144 ? -27.736 0.926 40.775 1.00 90.38 144 ALA A N 1
ATOM 1165 C CA . ALA A 1 144 ? -27.196 -0.247 41.450 1.00 90.38 144 ALA A CA 1
ATOM 1166 C C . ALA A 1 144 ? -25.949 0.071 42.284 1.00 90.38 144 ALA A C 1
ATOM 1168 O O . ALA A 1 144 ? -25.825 -0.438 43.394 1.00 90.38 144 ALA A O 1
ATOM 1169 N N . LEU A 1 145 ? -25.050 0.926 41.784 1.00 89.94 145 LEU A N 1
ATOM 1170 C CA . LEU A 1 145 ? -23.803 1.252 42.477 1.00 89.94 145 LEU A CA 1
ATOM 1171 C C . LEU A 1 145 ? -24.000 2.075 43.761 1.00 89.94 145 LEU A C 1
ATOM 1173 O O . LEU A 1 145 ? -23.450 1.665 44.783 1.00 89.94 145 LEU A O 1
ATOM 1177 N N . PRO A 1 146 ? -24.810 3.152 43.781 1.00 89.81 146 PRO A N 1
ATOM 1178 C CA . PRO A 1 146 ? -25.138 3.831 45.035 1.00 89.81 146 PRO A CA 1
ATOM 1179 C C . PRO A 1 146 ? -25.811 2.898 46.051 1.00 89.81 146 PRO A C 1
ATOM 1181 O O . PRO A 1 146 ? -25.426 2.869 47.212 1.00 89.81 146 PRO A O 1
ATOM 1184 N N . ALA A 1 147 ? -26.754 2.058 45.607 1.00 87.69 147 ALA A N 1
ATOM 1185 C CA . ALA A 1 147 ? -27.421 1.100 46.492 1.00 87.69 147 ALA A CA 1
ATOM 1186 C C . ALA A 1 147 ? -26.476 0.001 47.017 1.00 87.69 147 ALA A C 1
ATOM 1188 O O . ALA A 1 147 ? -26.694 -0.543 48.097 1.00 87.69 147 ALA A O 1
ATOM 1189 N N . PHE A 1 148 ? -25.438 -0.348 46.254 1.00 86.31 148 PHE A N 1
ATOM 1190 C CA . PHE A 1 148 ? -24.389 -1.254 46.705 1.00 86.31 148 PHE A CA 1
ATOM 1191 C C . PHE A 1 148 ? -23.489 -0.597 47.760 1.00 86.31 148 PHE A C 1
ATOM 1193 O O . PHE A 1 148 ? -23.108 -1.274 48.714 1.00 86.31 148 PHE A O 1
ATOM 1200 N N . ALA A 1 149 ? -23.205 0.704 47.637 1.00 85.62 149 ALA A N 1
ATOM 1201 C CA . ALA A 1 149 ? -22.473 1.460 48.655 1.00 85.62 149 ALA A CA 1
ATOM 1202 C C . ALA A 1 149 ? -23.171 1.374 50.021 1.00 85.62 149 ALA A C 1
ATOM 1204 O O . ALA A 1 149 ? -22.538 0.987 50.994 1.00 85.62 149 ALA A O 1
ATOM 1205 N N . ASP A 1 150 ? -24.497 1.563 50.058 1.00 84.31 150 ASP A N 1
ATOM 1206 C CA . ASP A 1 150 ? -25.308 1.453 51.285 1.00 84.31 150 ASP A CA 1
ATOM 1207 C C . ASP A 1 150 ? -25.234 0.067 51.961 1.00 84.31 150 ASP A C 1
ATOM 1209 O O . ASP A 1 150 ? -25.595 -0.090 53.129 1.00 84.31 150 ASP A O 1
ATOM 1213 N N . SER A 1 151 ? -24.814 -0.968 51.224 1.00 81.12 151 SER A N 1
ATOM 1214 C CA . SER A 1 151 ? -24.678 -2.334 51.742 1.00 81.12 151 SER A CA 1
ATOM 1215 C C . SER A 1 151 ? -23.306 -2.633 52.355 1.00 81.12 151 SER A C 1
ATOM 1217 O O . SER A 1 151 ? -23.133 -3.694 52.961 1.00 81.12 151 SER A O 1
ATOM 1219 N N . LEU A 1 152 ? -22.340 -1.721 52.207 1.00 80.44 152 LEU A N 1
ATOM 1220 C CA . LEU A 1 152 ? -20.967 -1.875 52.669 1.00 80.44 152 LEU A CA 1
ATOM 1221 C C . LEU A 1 152 ? -20.604 -0.786 53.679 1.00 80.44 152 LEU A C 1
ATOM 1223 O O . LEU A 1 152 ? -20.450 0.373 53.326 1.00 80.44 152 LEU A O 1
ATOM 1227 N N . GLU A 1 153 ? -20.329 -1.197 54.914 1.00 79.81 153 GLU A N 1
ATOM 1228 C CA . GLU A 1 153 ? -19.798 -0.338 55.990 1.00 79.81 153 GLU A CA 1
ATOM 1229 C C . GLU A 1 153 ? -18.507 0.414 55.585 1.00 79.81 153 GLU A C 1
ATOM 1231 O O . GLU A 1 153 ? -18.205 1.490 56.081 1.00 79.81 153 GLU A O 1
ATOM 1236 N N . GLN A 1 154 ? -17.737 -0.115 54.626 1.00 81.00 154 GLN A N 1
ATOM 1237 C CA . GLN A 1 154 ? -16.470 0.486 54.189 1.00 81.00 154 GLN A CA 1
ATOM 1238 C C . GLN A 1 154 ? -16.620 1.656 53.198 1.00 81.00 154 GLN A C 1
ATOM 1240 O O . GLN A 1 154 ? -15.621 2.314 52.881 1.00 81.00 154 GLN A O 1
ATOM 1245 N N . ILE A 1 155 ? -17.812 1.876 52.635 1.00 84.12 155 ILE A N 1
ATOM 1246 C CA . ILE A 1 155 ? -18.053 2.859 51.573 1.00 84.12 155 ILE A CA 1
ATOM 1247 C C . ILE A 1 155 ? -19.162 3.809 52.021 1.00 84.12 155 ILE A C 1
ATOM 1249 O O . ILE A 1 155 ? -20.295 3.397 52.221 1.00 84.12 155 ILE A O 1
ATOM 1253 N N . GLU A 1 156 ? -18.842 5.098 52.121 1.00 85.00 156 GLU A N 1
ATOM 1254 C CA . GLU A 1 156 ? -19.805 6.139 52.488 1.00 85.00 156 GLU A CA 1
ATOM 1255 C C . GLU A 1 156 ? -20.768 6.441 51.331 1.00 85.00 156 GLU A C 1
ATOM 1257 O O . GLU A 1 156 ? -21.967 6.599 51.540 1.00 85.00 156 GLU A O 1
ATOM 1262 N N . ALA A 1 157 ? -20.248 6.534 50.102 1.00 87.81 157 ALA A N 1
ATOM 1263 C CA . ALA A 1 157 ? -21.056 6.812 48.917 1.00 87.81 157 ALA A CA 1
ATOM 1264 C C . ALA A 1 157 ? -20.346 6.409 47.619 1.00 87.81 157 ALA A C 1
ATOM 1266 O O . ALA A 1 157 ? -19.115 6.427 47.528 1.00 87.81 157 ALA A O 1
ATOM 1267 N N . ILE A 1 158 ? -21.138 6.114 46.585 1.00 88.56 158 ILE A N 1
ATOM 1268 C CA . ILE A 1 158 ? -20.671 6.018 45.199 1.00 88.56 158 ILE A CA 1
ATOM 1269 C C . ILE A 1 158 ? -21.516 6.964 44.347 1.00 88.56 158 ILE A C 1
ATOM 1271 O O . ILE A 1 158 ? -22.702 6.716 44.144 1.00 88.56 158 ILE A O 1
ATOM 1275 N N . ASP A 1 159 ? -20.898 8.022 43.824 1.00 88.25 159 ASP A N 1
ATOM 1276 C CA . ASP A 1 159 ? -21.573 9.050 43.029 1.00 88.25 159 ASP A CA 1
ATOM 1277 C C . ASP A 1 159 ? -21.191 8.951 41.555 1.00 88.25 159 ASP A C 1
ATOM 1279 O O . ASP A 1 159 ? -20.011 8.926 41.205 1.00 88.25 159 ASP A O 1
ATOM 1283 N N . CYS A 1 160 ? -22.181 8.963 40.663 1.00 89.19 160 CYS A N 1
ATOM 1284 C CA . CYS A 1 160 ? -21.912 9.089 39.235 1.00 89.19 160 CYS A CA 1
ATOM 1285 C C . CYS A 1 160 ? -21.482 10.530 38.915 1.00 89.19 160 CYS A C 1
ATOM 1287 O O . CYS A 1 160 ? -22.249 11.476 39.101 1.00 89.19 160 CYS A O 1
ATOM 1289 N N . TRP A 1 161 ? -20.250 10.707 38.441 1.00 86.69 161 TRP A N 1
ATOM 1290 C CA . TRP A 1 161 ? -19.705 12.008 38.041 1.00 86.69 161 TRP A CA 1
ATOM 1291 C C . TRP A 1 161 ? -19.891 12.297 36.556 1.00 86.69 161 TRP A C 1
ATOM 1293 O O . TRP A 1 161 ? -20.006 13.463 36.174 1.00 86.69 161 TRP A O 1
ATOM 1303 N N . THR A 1 162 ? -19.919 11.253 35.728 1.00 85.19 162 THR A N 1
ATOM 1304 C CA . THR A 1 162 ? -20.046 11.388 34.277 1.00 85.19 162 THR A CA 1
ATOM 1305 C C . THR A 1 162 ? -21.141 10.47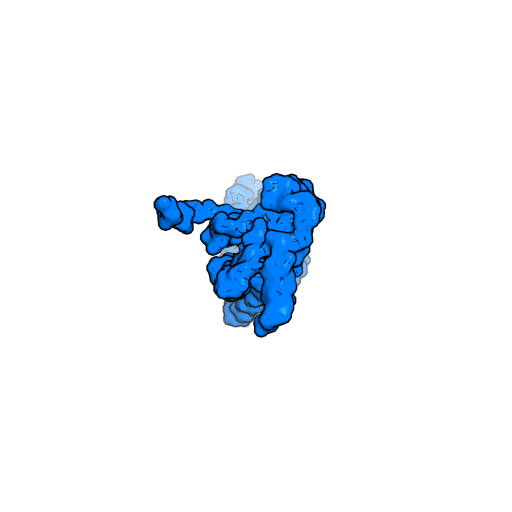1 33.757 1.00 85.19 162 THR A C 1
ATOM 1307 O O . THR A 1 162 ? -21.019 9.254 33.857 1.00 85.19 162 THR A O 1
ATOM 1310 N N . ASP A 1 163 ? -22.167 11.080 33.163 1.00 85.25 163 ASP A N 1
ATOM 1311 C CA . ASP A 1 163 ? -23.154 10.428 32.299 1.00 85.25 163 ASP A CA 1
ATOM 1312 C C . ASP A 1 163 ? -22.741 10.677 30.843 1.00 85.25 163 ASP A C 1
ATOM 1314 O O . ASP A 1 163 ? -23.057 11.718 30.256 1.00 85.25 163 ASP A O 1
ATOM 1318 N N . ALA A 1 164 ? -21.900 9.795 30.303 1.00 85.31 164 ALA A N 1
ATOM 1319 C CA . ALA A 1 164 ? -21.389 9.954 28.950 1.00 85.31 164 ALA A CA 1
ATOM 1320 C C . ALA A 1 164 ? -22.435 9.537 27.910 1.00 85.31 164 ALA A C 1
ATOM 1322 O O . ALA A 1 164 ? -23.185 8.578 28.083 1.00 85.31 164 ALA A O 1
ATOM 1323 N N . GLU A 1 165 ? -22.439 10.215 26.761 1.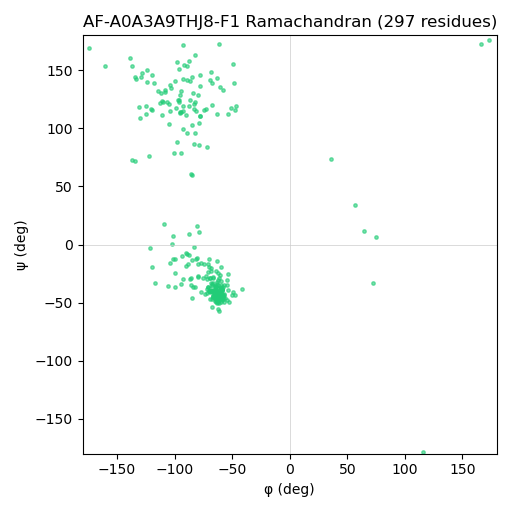00 87.00 165 GLU A N 1
ATOM 1324 C CA . GLU A 1 165 ? -23.229 9.754 25.623 1.00 87.00 165 GLU A CA 1
ATOM 1325 C C . GLU A 1 165 ? -22.656 8.451 25.047 1.00 87.00 165 GLU A C 1
ATOM 1327 O O . GLU A 1 165 ? -21.446 8.219 25.045 1.00 87.00 165 GLU A O 1
ATOM 1332 N N . ILE A 1 166 ? -23.539 7.606 24.509 1.00 87.31 166 ILE A N 1
ATOM 1333 C CA . ILE A 1 166 ? -23.140 6.360 23.849 1.00 87.31 166 ILE A CA 1
ATOM 1334 C C . ILE A 1 166 ? -22.379 6.687 22.565 1.00 87.31 166 ILE A C 1
ATOM 1336 O O . ILE A 1 166 ? -22.941 7.265 21.628 1.00 87.31 166 ILE A O 1
ATOM 1340 N N . GLU A 1 167 ? -21.135 6.230 22.492 1.00 85.00 167 GLU A N 1
ATOM 1341 C CA . GLU A 1 167 ? -20.293 6.317 21.309 1.00 85.00 167 GLU A CA 1
ATOM 1342 C C . GLU A 1 167 ? -20.347 5.024 20.486 1.00 85.00 167 GLU A C 1
ATOM 1344 O O . GLU A 1 167 ? -20.567 3.923 20.999 1.00 85.00 167 GLU A O 1
ATOM 1349 N N . ILE A 1 168 ? -20.155 5.163 19.173 1.00 80.75 168 ILE A N 1
ATOM 1350 C CA . ILE A 1 168 ? -19.895 4.015 18.306 1.00 80.75 168 ILE A CA 1
ATOM 1351 C C . ILE A 1 168 ? -18.429 3.651 18.509 1.00 80.75 168 ILE A C 1
ATOM 1353 O O . ILE A 1 168 ? -17.536 4.407 18.123 1.00 80.75 168 ILE A O 1
ATOM 1357 N N . TYR A 1 169 ? -18.197 2.504 19.135 1.00 72.06 169 TYR A N 1
ATOM 1358 C CA . TYR A 1 169 ? -16.870 1.967 19.342 1.00 72.06 169 TYR A CA 1
ATOM 1359 C C . TYR A 1 169 ? -16.498 1.091 18.156 1.00 72.06 169 TYR A C 1
ATOM 1361 O O . TYR A 1 169 ? -16.863 -0.080 18.078 1.00 72.06 169 TYR A O 1
ATOM 1369 N N . ASP A 1 170 ? -15.774 1.679 17.211 1.00 63.53 170 ASP A N 1
ATOM 1370 C CA . ASP A 1 170 ? -15.219 0.912 16.109 1.00 63.53 170 ASP A CA 1
ATOM 1371 C C . ASP A 1 170 ? -13.929 0.231 16.578 1.00 63.53 170 ASP A C 1
ATOM 1373 O O . ASP A 1 170 ? -12.948 0.885 16.958 1.00 63.53 170 ASP A O 1
ATOM 1377 N N . GLU A 1 171 ? -13.942 -1.098 16.614 1.00 57.56 171 GLU A N 1
ATOM 1378 C CA . GLU A 1 171 ? -12.820 -1.905 17.069 1.00 57.56 171 GLU A CA 1
ATOM 1379 C C . GLU A 1 171 ? -11.703 -1.845 16.016 1.00 57.56 171 GLU A C 1
ATOM 1381 O O . GLU A 1 171 ? -11.601 -2.691 15.137 1.00 57.56 171 GLU A O 1
ATOM 1386 N N . TYR A 1 172 ? -10.881 -0.793 16.071 1.00 54.66 172 TYR A N 1
ATOM 1387 C CA . TYR A 1 172 ? -9.679 -0.588 15.255 1.00 54.66 172 TYR A CA 1
ATOM 1388 C C . TYR A 1 172 ? -9.822 -1.110 13.811 1.00 54.66 172 TYR A C 1
ATOM 1390 O O . TYR A 1 172 ? -9.232 -2.134 13.440 1.00 54.66 172 TYR A O 1
ATOM 1398 N N . THR A 1 173 ? -10.588 -0.408 12.971 1.00 61.97 173 THR A N 1
ATOM 1399 C CA . THR A 1 173 ? -10.715 -0.750 11.547 1.00 61.97 173 THR A CA 1
ATOM 1400 C C . THR A 1 173 ? -9.336 -0.895 10.916 1.00 61.97 173 THR A C 1
ATOM 1402 O O . THR A 1 173 ? -8.558 0.059 10.824 1.00 61.97 173 THR A O 1
ATOM 1405 N N . ARG A 1 174 ? -9.015 -2.099 10.434 1.00 76.25 174 ARG A N 1
ATOM 1406 C CA . ARG A 1 174 ? -7.733 -2.388 9.771 1.00 76.25 174 ARG A CA 1
ATOM 1407 C C . ARG A 1 174 ? -7.735 -1.943 8.306 1.00 76.25 174 ARG A C 1
ATOM 1409 O O . ARG A 1 174 ? -6.851 -2.350 7.556 1.00 76.25 174 ARG A O 1
ATOM 1416 N N . GLU A 1 175 ? -8.681 -1.095 7.903 1.00 82.19 175 GLU A N 1
ATOM 1417 C CA . GLU A 1 175 ? -8.818 -0.561 6.545 1.00 82.19 175 GLU A CA 1
ATOM 1418 C C . GLU A 1 175 ? -7.534 0.109 6.034 1.00 82.19 175 GLU A C 1
ATOM 1420 O O . GLU A 1 175 ? -7.084 -0.257 4.942 1.00 82.19 175 GLU A O 1
ATOM 1425 N N . PRO A 1 176 ? -6.859 1.002 6.798 1.00 84.81 176 PRO A N 1
ATOM 1426 C CA . PRO A 1 176 ? -5.621 1.619 6.324 1.00 84.81 176 PRO A CA 1
ATOM 1427 C C . PRO A 1 176 ? -4.505 0.587 6.142 1.00 84.81 176 PRO A C 1
ATOM 1429 O O . PRO A 1 176 ? -3.735 0.657 5.184 1.00 84.81 176 PRO A O 1
ATOM 1432 N N . ASN A 1 177 ? -4.450 -0.415 7.025 1.00 88.44 177 ASN A N 1
ATOM 1433 C CA . ASN A 1 177 ? -3.461 -1.489 6.964 1.00 88.44 177 ASN A CA 1
ATOM 1434 C C . ASN A 1 177 ? -3.715 -2.414 5.767 1.00 88.44 177 ASN A C 1
ATOM 1436 O O . ASN A 1 177 ? -2.768 -2.820 5.095 1.00 88.44 177 ASN A O 1
ATOM 1440 N N . ALA A 1 178 ? -4.979 -2.720 5.470 1.00 91.81 178 ALA A N 1
ATOM 1441 C CA . ALA A 1 178 ? -5.370 -3.523 4.318 1.00 91.81 178 ALA A CA 1
ATOM 1442 C C . ALA A 1 178 ? -5.076 -2.802 2.996 1.00 91.81 178 ALA A C 1
ATOM 1444 O O . ALA A 1 178 ? -4.497 -3.398 2.084 1.00 91.81 178 ALA A O 1
ATOM 1445 N N . ALA A 1 179 ? -5.399 -1.508 2.911 1.00 94.31 179 ALA A N 1
ATOM 1446 C CA . ALA A 1 179 ? -5.054 -0.676 1.764 1.00 94.31 179 ALA A CA 1
ATOM 1447 C C . ALA A 1 179 ? -3.530 -0.581 1.579 1.00 94.31 179 ALA A C 1
ATOM 1449 O O . ALA A 1 179 ? -3.024 -0.751 0.470 1.00 94.31 179 ALA A O 1
ATOM 1450 N N . PHE A 1 180 ? -2.777 -0.378 2.664 1.00 95.25 180 PHE A N 1
ATOM 1451 C CA . PHE A 1 180 ? -1.315 -0.354 2.623 1.00 95.25 180 PHE A CA 1
ATOM 1452 C C . PHE A 1 180 ? -0.730 -1.686 2.141 1.00 95.25 180 PHE A C 1
ATOM 1454 O O . PHE A 1 180 ? 0.110 -1.692 1.241 1.00 95.25 180 PHE A O 1
ATOM 1461 N N . LEU A 1 181 ? -1.192 -2.813 2.692 1.00 95.44 181 LEU A N 1
ATOM 1462 C CA . LEU A 1 181 ? -0.734 -4.145 2.296 1.00 95.44 181 LEU A CA 1
ATOM 1463 C C . LEU A 1 181 ? -1.043 -4.418 0.818 1.00 95.44 181 LEU A C 1
ATOM 1465 O O . LEU A 1 181 ? -0.168 -4.872 0.080 1.00 95.44 181 LEU A O 1
ATOM 1469 N N . GLY A 1 182 ? -2.258 -4.092 0.368 1.00 96.62 182 GLY A N 1
ATOM 1470 C CA . GLY A 1 182 ? -2.645 -4.201 -1.038 1.00 96.62 182 GLY A CA 1
ATOM 1471 C C . GLY A 1 182 ? -1.759 -3.348 -1.949 1.00 96.62 182 GLY A C 1
ATOM 1472 O O . GLY A 1 182 ? -1.283 -3.824 -2.983 1.00 96.62 182 GLY A O 1
ATOM 1473 N N . GLY A 1 183 ? -1.464 -2.112 -1.539 1.00 97.50 183 GLY A N 1
ATOM 1474 C CA . GLY A 1 183 ? -0.548 -1.222 -2.250 1.00 97.50 183 GLY A CA 1
ATOM 1475 C C . GLY A 1 183 ? 0.874 -1.777 -2.319 1.00 97.50 183 GLY A C 1
ATOM 1476 O O . GLY A 1 183 ? 1.473 -1.799 -3.394 1.00 97.50 183 GLY A O 1
ATOM 1477 N N . LEU A 1 184 ? 1.396 -2.299 -1.207 1.00 97.38 184 LEU A N 1
ATOM 1478 C CA . LEU A 1 184 ? 2.721 -2.917 -1.134 1.00 97.38 184 LEU A CA 1
ATOM 1479 C C . LEU A 1 184 ? 2.835 -4.123 -2.076 1.00 97.38 184 LEU A C 1
ATOM 1481 O O . LEU A 1 184 ? 3.822 -4.245 -2.802 1.00 97.38 184 LEU A O 1
ATOM 1485 N N . ILE A 1 185 ? 1.814 -4.981 -2.116 1.00 96.88 185 ILE A N 1
ATOM 1486 C CA . ILE A 1 185 ? 1.759 -6.114 -3.049 1.00 96.88 185 ILE A CA 1
ATOM 1487 C C . ILE A 1 185 ? 1.744 -5.609 -4.497 1.00 96.88 185 ILE A C 1
ATOM 1489 O O . ILE A 1 185 ? 2.541 -6.075 -5.313 1.00 96.88 185 ILE A O 1
ATOM 1493 N N . GLY A 1 186 ? 0.898 -4.623 -4.819 1.00 97.06 186 GLY A N 1
ATOM 1494 C CA . GLY A 1 186 ? 0.840 -4.018 -6.155 1.00 97.06 186 GLY A CA 1
ATOM 1495 C C . GLY A 1 186 ? 2.176 -3.406 -6.599 1.00 97.06 186 GLY A C 1
ATOM 1496 O O . GLY A 1 186 ? 2.601 -3.578 -7.747 1.00 97.06 186 GLY A O 1
ATOM 1497 N N . LEU A 1 187 ? 2.890 -2.758 -5.678 1.00 96.00 187 LEU A N 1
ATOM 1498 C CA . LEU A 1 187 ? 4.229 -2.216 -5.904 1.00 96.00 187 LEU A CA 1
ATOM 1499 C C . LEU A 1 187 ? 5.245 -3.325 -6.203 1.00 96.00 187 LEU A C 1
ATOM 1501 O O . LEU A 1 187 ? 5.959 -3.250 -7.203 1.00 96.00 187 LEU A O 1
ATOM 1505 N N . LEU A 1 188 ? 5.295 -4.375 -5.382 1.00 95.75 188 LEU A N 1
ATOM 1506 C CA . LEU A 1 188 ? 6.248 -5.472 -5.567 1.00 95.75 188 LEU A CA 1
ATOM 1507 C C . LEU A 1 188 ? 6.005 -6.222 -6.882 1.00 95.75 188 LEU A C 1
ATOM 1509 O O . LEU A 1 188 ? 6.948 -6.461 -7.640 1.00 95.75 188 LEU A O 1
ATOM 1513 N N . VAL A 1 189 ? 4.743 -6.533 -7.191 1.00 95.50 189 VAL A N 1
ATOM 1514 C CA . VAL A 1 189 ? 4.357 -7.217 -8.435 1.00 95.50 189 VAL A CA 1
ATOM 1515 C C . VAL A 1 189 ? 4.704 -6.373 -9.660 1.00 95.50 189 VAL A C 1
ATOM 1517 O O . VAL A 1 189 ? 5.229 -6.899 -10.641 1.00 95.50 189 VAL A O 1
ATOM 1520 N N . SER A 1 190 ? 4.461 -5.063 -9.620 1.00 93.56 190 SER A N 1
ATOM 1521 C CA . SER A 1 190 ? 4.758 -4.189 -10.759 1.00 93.56 190 SER A CA 1
ATOM 1522 C C . SER A 1 190 ? 6.253 -3.956 -10.965 1.00 93.56 190 SER A C 1
ATOM 1524 O O . SER A 1 190 ? 6.707 -3.984 -12.110 1.00 93.56 190 SER A O 1
ATOM 1526 N N . ILE A 1 191 ? 7.043 -3.808 -9.895 1.00 90.62 191 ILE A N 1
ATOM 1527 C CA . ILE A 1 191 ? 8.511 -3.776 -9.995 1.00 90.62 191 ILE A CA 1
ATOM 1528 C C . ILE A 1 191 ? 9.013 -5.075 -10.625 1.00 90.62 191 ILE A C 1
ATOM 1530 O O . ILE A 1 191 ? 9.792 -5.033 -11.578 1.00 90.62 191 ILE A O 1
ATOM 1534 N N . PHE A 1 192 ? 8.526 -6.221 -10.147 1.00 90.62 192 PHE A N 1
ATOM 1535 C CA . PHE A 1 192 ? 8.898 -7.520 -10.695 1.00 90.62 192 PHE A CA 1
ATOM 1536 C C . PHE A 1 192 ? 8.523 -7.653 -12.179 1.00 90.62 192 PHE A C 1
ATOM 1538 O O . PHE A 1 192 ? 9.351 -8.074 -12.985 1.00 90.62 192 PHE A O 1
ATOM 1545 N N . ALA A 1 193 ? 7.325 -7.216 -12.573 1.00 89.44 193 ALA A N 1
ATOM 1546 C CA . ALA A 1 193 ? 6.891 -7.220 -13.968 1.00 89.44 193 ALA A CA 1
ATOM 1547 C C . ALA A 1 193 ? 7.760 -6.314 -14.862 1.00 89.44 193 ALA A C 1
ATOM 1549 O O . ALA A 1 193 ? 8.102 -6.697 -15.982 1.00 89.44 193 ALA A O 1
ATOM 1550 N N . VAL A 1 194 ? 8.161 -5.133 -14.377 1.00 86.75 194 VAL A N 1
ATOM 1551 C CA . VAL A 1 194 ? 9.074 -4.234 -15.106 1.00 86.75 194 VAL A CA 1
ATOM 1552 C C . VAL A 1 194 ? 10.459 -4.864 -15.262 1.00 86.75 194 VAL A C 1
ATOM 1554 O O . VAL A 1 194 ? 11.041 -4.767 -16.343 1.00 86.75 194 VAL A O 1
ATOM 1557 N N . LEU A 1 195 ? 10.969 -5.537 -14.227 1.00 84.25 195 LEU A N 1
ATOM 1558 C CA . LEU A 1 195 ? 12.242 -6.260 -14.291 1.00 84.25 195 LEU A CA 1
ATOM 1559 C C . LEU A 1 195 ? 12.186 -7.419 -15.290 1.00 84.25 195 LEU A C 1
ATOM 1561 O O . LEU A 1 195 ? 13.072 -7.522 -16.136 1.00 84.25 195 LEU A O 1
ATOM 1565 N N . LEU A 1 196 ? 11.135 -8.246 -15.241 1.00 85.38 196 LEU A N 1
ATOM 1566 C CA . LEU A 1 196 ? 10.932 -9.326 -16.208 1.00 85.38 196 LEU A CA 1
ATOM 1567 C C . LEU A 1 196 ? 10.862 -8.790 -17.632 1.00 85.38 196 LEU A C 1
ATOM 1569 O O . LEU A 1 196 ? 11.540 -9.310 -18.514 1.00 85.38 196 LEU A O 1
ATOM 1573 N N . TYR A 1 197 ? 10.102 -7.717 -17.856 1.00 82.75 197 TYR A N 1
ATOM 1574 C CA . TYR A 1 197 ? 10.068 -7.087 -19.167 1.00 82.75 197 TYR A CA 1
ATOM 1575 C C . TYR A 1 197 ? 11.470 -6.647 -19.603 1.00 82.75 197 TYR A C 1
ATOM 1577 O O . TYR A 1 197 ? 11.851 -6.897 -20.739 1.00 82.75 197 TYR A O 1
ATOM 1585 N N . GLY A 1 198 ? 12.245 -6.015 -18.716 1.00 76.75 198 GLY A N 1
ATOM 1586 C CA . GLY A 1 198 ? 13.612 -5.584 -19.017 1.00 76.75 198 GLY A CA 1
ATOM 1587 C C . GLY A 1 198 ? 14.552 -6.732 -19.399 1.00 76.75 198 GLY A C 1
ATOM 1588 O O . GLY A 1 198 ? 15.441 -6.527 -20.222 1.00 76.75 198 GLY A O 1
ATOM 1589 N N . ILE A 1 199 ? 14.338 -7.938 -18.856 1.00 77.50 199 ILE A N 1
ATOM 1590 C CA . ILE A 1 199 ? 15.090 -9.150 -19.224 1.00 77.50 199 ILE A CA 1
ATOM 1591 C C . ILE A 1 199 ? 14.747 -9.617 -20.644 1.00 77.50 199 ILE A C 1
ATOM 1593 O O . ILE A 1 199 ? 15.649 -10.008 -21.379 1.00 77.50 199 ILE A O 1
ATOM 1597 N N . PHE A 1 200 ? 13.470 -9.566 -21.029 1.00 77.12 200 PHE A N 1
ATOM 1598 C CA . PHE A 1 200 ? 13.006 -9.955 -22.370 1.00 77.12 200 PHE A CA 1
ATOM 1599 C C . PHE A 1 200 ? 13.155 -8.845 -23.424 1.00 77.12 200 PHE A C 1
ATOM 1601 O O . PHE A 1 200 ? 12.806 -9.040 -24.585 1.00 77.12 200 PHE A O 1
ATOM 1608 N N . ASP A 1 201 ? 13.628 -7.665 -23.033 1.00 78.25 201 ASP A N 1
ATOM 1609 C CA . ASP A 1 201 ? 13.756 -6.518 -23.921 1.00 78.25 201 ASP A CA 1
ATOM 1610 C C . ASP A 1 201 ? 15.081 -6.555 -24.696 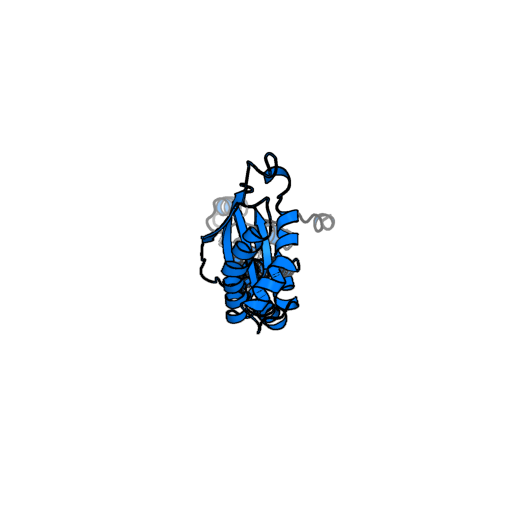1.00 78.25 201 ASP A C 1
ATOM 1612 O O . ASP A 1 201 ? 16.135 -6.185 -24.171 1.00 78.25 201 ASP A O 1
ATOM 1616 N N . ASP A 1 202 ? 15.007 -6.951 -25.970 1.00 75.44 202 ASP A N 1
ATOM 1617 C CA . ASP A 1 202 ? 16.130 -7.014 -26.922 1.00 75.44 202 ASP A CA 1
ATOM 1618 C C . ASP A 1 202 ? 16.520 -5.649 -27.530 1.00 75.44 202 ASP A C 1
ATOM 1620 O O . ASP A 1 202 ? 17.273 -5.578 -28.511 1.00 75.44 202 ASP A O 1
ATOM 1624 N N . GLY A 1 203 ? 15.992 -4.544 -26.993 1.00 78.62 203 GLY A N 1
ATOM 1625 C CA . GLY A 1 203 ? 16.373 -3.195 -27.401 1.00 78.62 203 GLY A CA 1
ATOM 1626 C C . GLY A 1 203 ? 17.845 -2.880 -27.106 1.00 78.62 203 GLY A C 1
ATOM 1627 O O . GLY A 1 203 ? 18.384 -3.265 -26.067 1.00 78.62 203 GLY A O 1
ATOM 1628 N N . ILE A 1 204 ? 18.489 -2.134 -28.005 1.00 78.88 204 ILE A N 1
ATOM 1629 C CA . ILE A 1 204 ? 19.840 -1.597 -27.801 1.00 78.88 204 ILE A CA 1
ATOM 1630 C C . ILE A 1 204 ? 19.708 -0.241 -27.092 1.00 78.88 204 ILE A C 1
ATOM 1632 O O . ILE A 1 204 ? 19.059 0.677 -27.607 1.00 78.88 204 ILE A O 1
ATOM 1636 N N . TYR A 1 205 ? 20.283 -0.114 -25.890 1.00 74.00 205 TYR A N 1
ATOM 1637 C CA . TYR A 1 205 ? 20.121 1.072 -25.031 1.00 74.00 205 TYR A CA 1
ATOM 1638 C C . TYR A 1 205 ? 21.421 1.804 -24.702 1.00 74.00 205 TYR A C 1
ATOM 1640 O O . TYR A 1 205 ? 21.351 2.959 -24.261 1.00 74.00 205 TYR A O 1
ATOM 1648 N N . SER A 1 206 ? 22.567 1.143 -24.854 1.00 75.69 206 SER A N 1
ATOM 1649 C CA . SER A 1 206 ? 23.883 1.684 -24.522 1.00 75.69 206 SER A CA 1
ATOM 1650 C C . SER A 1 206 ? 24.935 1.328 -25.575 1.00 75.69 206 SER A C 1
ATOM 1652 O O . SER A 1 206 ? 24.786 0.368 -26.329 1.00 75.69 206 SER A O 1
ATOM 1654 N N . GLU A 1 207 ? 26.037 2.081 -25.583 1.00 80.75 207 GLU A N 1
ATOM 1655 C CA . GLU A 1 207 ? 27.252 1.760 -26.347 1.00 80.75 207 GLU A CA 1
ATOM 1656 C C . GLU A 1 207 ? 27.700 0.314 -26.117 1.00 80.75 207 GLU A C 1
ATOM 1658 O O . GLU A 1 207 ? 28.076 -0.386 -27.052 1.00 80.75 207 GLU A O 1
ATOM 1663 N N . ARG A 1 208 ? 27.626 -0.153 -24.866 1.00 77.38 208 ARG A N 1
ATOM 1664 C CA . ARG A 1 208 ? 28.021 -1.511 -24.491 1.00 77.38 208 ARG A CA 1
ATOM 1665 C C . ARG A 1 208 ? 27.165 -2.560 -25.199 1.00 77.38 208 ARG A C 1
ATOM 1667 O O . ARG A 1 208 ? 27.719 -3.540 -25.688 1.00 77.38 208 ARG A O 1
ATOM 1674 N N . ASP A 1 209 ? 25.847 -2.353 -25.264 1.00 79.06 209 ASP A N 1
ATOM 1675 C CA . ASP A 1 209 ? 24.944 -3.246 -25.999 1.00 79.06 209 ASP A CA 1
ATOM 1676 C C . ASP A 1 209 ? 25.327 -3.302 -27.490 1.00 79.06 209 ASP A C 1
ATOM 1678 O O . ASP A 1 209 ? 25.322 -4.377 -28.086 1.00 79.06 209 ASP A O 1
ATOM 1682 N N . TRP A 1 210 ? 25.706 -2.163 -28.085 1.00 83.81 210 TRP A N 1
ATOM 1683 C CA . TRP A 1 210 ? 26.171 -2.111 -29.473 1.00 83.81 210 TRP A CA 1
ATOM 1684 C C . TRP A 1 210 ? 27.508 -2.831 -29.668 1.00 83.81 210 TRP A C 1
ATOM 1686 O O . TRP A 1 210 ? 27.598 -3.733 -30.495 1.00 83.81 210 TRP A O 1
ATOM 1696 N N . ALA A 1 211 ? 28.531 -2.483 -28.885 1.00 83.25 211 ALA A N 1
ATOM 1697 C CA . ALA A 1 211 ? 29.882 -3.030 -29.010 1.00 83.25 211 ALA A CA 1
ATOM 1698 C C . ALA A 1 211 ? 29.934 -4.553 -28.795 1.00 83.25 211 ALA A C 1
ATOM 1700 O O . ALA A 1 211 ? 30.780 -5.234 -29.370 1.00 83.25 211 ALA A O 1
ATOM 1701 N N . MET A 1 212 ? 29.020 -5.104 -27.988 1.00 79.88 212 MET A N 1
ATOM 1702 C CA . MET A 1 212 ? 28.889 -6.553 -27.805 1.00 79.88 212 MET A CA 1
ATOM 1703 C C . MET A 1 212 ? 28.314 -7.266 -29.034 1.00 79.88 212 MET A C 1
ATOM 1705 O O . MET A 1 212 ? 28.724 -8.390 -29.319 1.00 79.88 212 MET A O 1
ATOM 1709 N N . ASN A 1 213 ? 27.372 -6.638 -29.741 1.00 81.06 213 ASN A N 1
ATOM 1710 C CA . ASN A 1 213 ? 26.734 -7.220 -30.924 1.00 81.06 213 ASN A CA 1
ATOM 1711 C C . ASN A 1 213 ? 27.554 -6.963 -32.203 1.00 81.06 213 ASN A C 1
ATOM 1713 O O . ASN A 1 213 ? 27.627 -7.830 -33.072 1.00 81.06 213 ASN A O 1
ATOM 1717 N N . TYR A 1 214 ? 28.216 -5.805 -32.295 1.00 85.00 214 TYR A N 1
ATOM 1718 C CA . TYR A 1 214 ? 28.963 -5.351 -33.472 1.00 85.00 214 TYR A CA 1
ATOM 1719 C C . TYR A 1 214 ? 30.343 -4.789 -33.083 1.00 85.00 214 TYR A C 1
ATOM 1721 O O . TYR A 1 214 ? 30.562 -3.580 -33.170 1.00 85.00 214 TYR A O 1
ATOM 1729 N N . PRO A 1 215 ? 31.305 -5.641 -32.684 1.00 84.06 215 PRO A N 1
ATOM 1730 C CA . PRO A 1 215 ? 32.623 -5.186 -32.229 1.00 84.06 215 PRO A CA 1
ATOM 1731 C C . PRO A 1 215 ? 33.440 -4.476 -33.321 1.00 84.06 215 PRO A C 1
ATOM 1733 O O . PRO A 1 215 ? 34.316 -3.677 -33.003 1.00 84.06 215 PRO A O 1
ATOM 1736 N N . ASP A 1 216 ? 33.146 -4.740 -34.597 1.00 85.06 216 ASP A N 1
ATOM 1737 C CA . ASP A 1 216 ? 33.864 -4.154 -35.737 1.00 85.06 216 ASP A CA 1
ATOM 1738 C C . ASP A 1 216 ? 33.389 -2.735 -36.098 1.00 85.06 216 ASP A C 1
ATOM 1740 O O . ASP A 1 216 ? 34.022 -2.070 -36.916 1.00 85.06 216 ASP A O 1
ATOM 1744 N N . ILE A 1 217 ? 32.252 -2.281 -35.553 1.00 88.25 217 ILE A N 1
ATOM 1745 C CA . ILE A 1 217 ? 31.643 -0.993 -35.908 1.00 88.25 217 ILE A CA 1
ATOM 1746 C C . ILE A 1 217 ? 31.765 -0.052 -34.707 1.00 88.25 217 ILE A C 1
ATOM 1748 O O . ILE A 1 217 ? 31.084 -0.276 -33.701 1.00 88.25 217 ILE A O 1
ATOM 1752 N N . PRO A 1 218 ? 32.584 1.013 -34.788 1.00 88.62 218 PRO A N 1
ATOM 1753 C CA . PRO A 1 218 ? 32.823 1.884 -33.648 1.00 88.62 218 PRO A CA 1
ATOM 1754 C C . PRO A 1 218 ? 31.578 2.699 -33.289 1.00 88.62 218 PRO A C 1
ATOM 1756 O O . PRO A 1 218 ? 30.848 3.190 -34.156 1.00 88.62 218 PRO A O 1
ATOM 1759 N N . TYR A 1 219 ? 31.359 2.873 -31.989 1.00 87.12 219 TYR A N 1
ATOM 1760 C CA . TYR A 1 219 ? 30.336 3.766 -31.465 1.00 87.12 219 TYR A CA 1
ATOM 1761 C C . TYR A 1 219 ? 30.883 5.193 -31.428 1.00 87.12 219 TYR A C 1
ATOM 1763 O O . TYR A 1 219 ? 31.859 5.484 -30.744 1.00 87.12 219 TYR A O 1
ATOM 1771 N N . LEU A 1 220 ? 30.274 6.088 -32.201 1.00 86.69 220 LEU A N 1
ATOM 1772 C CA . LEU A 1 220 ? 30.718 7.472 -32.315 1.00 86.69 220 LEU A CA 1
ATOM 1773 C C . LEU A 1 220 ? 30.244 8.310 -31.130 1.00 86.69 220 LEU A C 1
ATOM 1775 O O . LEU A 1 220 ? 30.921 9.263 -30.782 1.00 86.69 220 LEU A O 1
ATOM 1779 N N . GLY A 1 221 ? 29.136 7.963 -30.479 1.00 85.31 221 GLY A N 1
ATOM 1780 C CA . GLY A 1 221 ? 28.557 8.767 -29.403 1.00 85.31 221 GLY A CA 1
ATOM 1781 C C . GLY A 1 221 ? 27.184 9.317 -29.763 1.00 85.31 221 GLY A C 1
ATOM 1782 O O . GLY A 1 221 ? 26.650 9.072 -30.846 1.00 85.31 221 GLY A O 1
ATOM 1783 N N . LYS A 1 222 ? 26.611 10.089 -28.839 1.00 85.31 222 LYS A N 1
ATOM 1784 C CA . LYS A 1 222 ? 25.340 10.779 -29.066 1.00 85.31 222 LYS A CA 1
ATOM 1785 C C . LYS A 1 222 ? 25.550 12.029 -29.922 1.00 85.31 222 LYS A C 1
ATOM 1787 O O . LYS A 1 222 ? 26.474 12.805 -29.648 1.00 85.31 222 LYS A O 1
ATOM 1792 N N . ARG A 1 223 ? 24.675 12.260 -30.906 1.00 82.88 223 ARG A N 1
ATOM 1793 C CA . ARG A 1 223 ? 24.733 13.420 -31.811 1.00 82.88 223 ARG A CA 1
ATOM 1794 C C . ARG A 1 223 ? 24.916 14.729 -31.034 1.00 82.88 223 ARG A C 1
ATOM 1796 O O . ARG A 1 223 ? 24.331 14.921 -29.969 1.00 82.88 223 ARG A O 1
ATOM 1803 N N . ASP A 1 224 ? 25.762 15.604 -31.575 1.00 82.56 224 ASP A N 1
ATOM 1804 C CA . ASP A 1 224 ? 26.096 16.933 -31.041 1.00 82.56 224 ASP A CA 1
ATOM 1805 C C . ASP A 1 224 ? 26.818 16.970 -29.680 1.00 82.56 224 ASP A C 1
ATOM 1807 O O . ASP A 1 224 ? 26.998 18.048 -29.114 1.00 82.56 224 ASP A O 1
ATOM 1811 N N . THR A 1 225 ? 27.306 15.831 -29.182 1.00 86.31 225 THR A N 1
ATOM 1812 C CA . THR A 1 225 ? 28.111 15.759 -27.948 1.00 86.31 225 THR A CA 1
ATOM 1813 C C . THR A 1 225 ? 29.606 15.932 -28.247 1.00 86.31 225 THR A C 1
ATOM 1815 O O . THR A 1 225 ? 30.068 15.585 -29.336 1.00 86.31 225 THR A O 1
ATOM 1818 N N . ASP A 1 226 ? 30.389 16.415 -27.278 1.00 85.25 226 ASP A N 1
ATOM 1819 C CA . ASP A 1 226 ? 31.853 16.529 -27.404 1.00 85.25 226 ASP A CA 1
ATOM 1820 C C . ASP A 1 226 ? 32.519 15.177 -27.700 1.00 85.25 226 ASP A C 1
ATOM 1822 O O . ASP A 1 226 ? 33.425 15.103 -28.526 1.00 85.25 226 ASP A O 1
ATOM 1826 N N . GLU A 1 227 ? 32.002 14.097 -27.107 1.00 83.31 227 GLU A N 1
ATOM 1827 C CA . GLU A 1 227 ? 32.405 12.714 -27.389 1.00 83.31 227 GLU A CA 1
ATOM 1828 C C . GLU A 1 227 ? 32.220 12.352 -28.870 1.00 83.31 227 GLU A C 1
ATOM 1830 O O . GLU A 1 227 ? 33.149 11.861 -29.506 1.00 83.31 227 GLU A O 1
ATOM 1835 N N . TYR A 1 228 ? 31.063 12.688 -29.452 1.00 85.88 228 TYR A N 1
ATOM 1836 C CA . TYR A 1 228 ? 30.799 12.477 -30.875 1.00 85.88 228 TYR A CA 1
ATOM 1837 C C . TYR A 1 228 ? 31.748 13.268 -31.764 1.00 85.88 228 TYR A C 1
ATOM 1839 O O . TYR A 1 228 ? 32.283 12.732 -32.732 1.00 85.88 228 TYR A O 1
ATOM 1847 N N . ARG A 1 229 ? 31.999 14.538 -31.433 1.00 84.38 229 ARG A N 1
ATOM 1848 C CA . ARG A 1 229 ? 32.920 15.381 -32.208 1.00 84.38 229 ARG A CA 1
ATOM 1849 C C . ARG A 1 229 ? 34.348 14.848 -32.148 1.00 84.38 229 ARG A C 1
ATOM 1851 O O . ARG A 1 229 ? 34.995 14.766 -33.191 1.00 84.38 229 ARG A O 1
ATOM 1858 N N . ALA A 1 230 ? 34.805 14.448 -30.962 1.00 85.25 230 ALA A N 1
ATOM 1859 C CA . ALA A 1 230 ? 36.116 13.847 -30.766 1.00 85.25 230 ALA A CA 1
ATOM 1860 C C . ALA A 1 230 ? 36.234 12.541 -31.565 1.00 85.25 230 ALA A C 1
ATOM 1862 O O . ALA A 1 230 ? 37.072 12.453 -32.464 1.00 85.25 230 ALA A O 1
ATOM 1863 N N . ASN A 1 231 ? 35.342 11.574 -31.335 1.00 86.06 231 ASN A N 1
ATOM 1864 C CA . ASN A 1 231 ? 35.365 10.271 -32.006 1.00 86.06 231 ASN A CA 1
ATOM 1865 C C . ASN A 1 231 ? 35.245 10.401 -33.526 1.00 86.06 231 ASN A C 1
ATOM 1867 O O . ASN A 1 231 ? 36.014 9.778 -34.253 1.00 86.06 231 ASN A O 1
ATOM 1871 N N . ARG A 1 232 ? 34.352 11.267 -34.023 1.00 83.94 232 ARG A N 1
ATOM 1872 C CA . ARG A 1 232 ? 34.239 11.565 -35.457 1.00 83.94 232 ARG A CA 1
ATOM 1873 C C . ARG A 1 232 ? 35.551 12.105 -36.017 1.00 83.94 232 ARG A C 1
ATOM 1875 O O . ARG A 1 232 ? 35.962 11.659 -37.075 1.00 83.94 232 ARG A O 1
ATOM 1882 N N . SER A 1 233 ? 36.217 13.031 -35.328 1.00 83.38 233 SER A N 1
ATOM 1883 C CA . SER A 1 233 ? 37.483 13.603 -35.810 1.00 83.38 233 SER A CA 1
ATOM 1884 C C . SER A 1 233 ? 38.659 12.619 -35.785 1.00 83.38 233 SER A C 1
ATOM 1886 O O . SER A 1 233 ? 39.562 12.733 -36.609 1.00 83.38 233 SER A O 1
ATOM 1888 N N . HIS A 1 234 ? 38.645 11.650 -34.863 1.00 84.25 234 HIS A N 1
ATOM 1889 C CA . HIS A 1 234 ? 39.688 10.630 -34.737 1.00 84.25 234 HIS A CA 1
ATOM 1890 C C . HIS A 1 234 ? 39.487 9.435 -35.674 1.00 84.25 234 HIS A C 1
ATOM 1892 O O . HIS A 1 234 ? 40.467 8.873 -36.161 1.00 84.25 234 HIS A O 1
ATOM 1898 N N . LEU A 1 235 ? 38.237 9.025 -35.897 1.00 83.69 235 LEU A N 1
ATOM 1899 C CA . LEU A 1 235 ? 37.900 7.791 -36.613 1.00 83.69 235 LEU A CA 1
ATOM 1900 C C . LEU A 1 235 ? 37.507 8.037 -38.070 1.00 83.69 235 LEU A C 1
ATOM 1902 O O . LEU A 1 235 ? 37.643 7.136 -38.896 1.00 83.69 235 LEU A O 1
ATOM 1906 N N . LEU A 1 236 ? 37.024 9.238 -38.394 1.00 87.06 236 LEU A N 1
ATOM 1907 C CA . LEU A 1 236 ? 36.506 9.586 -39.712 1.00 87.06 236 LEU A CA 1
ATOM 1908 C C . LEU A 1 236 ? 37.315 10.735 -40.326 1.00 87.06 236 LEU A C 1
ATOM 1910 O O . LEU A 1 236 ? 37.770 11.651 -39.642 1.00 87.06 236 LEU A O 1
ATOM 1914 N N . ARG A 1 237 ? 37.471 10.712 -41.653 1.00 81.44 237 ARG A N 1
ATOM 1915 C CA . ARG A 1 237 ? 38.048 11.833 -42.413 1.00 81.44 237 ARG A CA 1
ATOM 1916 C C . ARG A 1 237 ? 37.195 13.086 -42.239 1.00 81.44 237 ARG A C 1
ATOM 1918 O O . ARG A 1 237 ? 35.971 13.010 -42.346 1.00 81.44 237 ARG A O 1
ATOM 1925 N N . TYR A 1 238 ? 37.846 14.224 -42.009 1.00 72.94 238 TYR A N 1
ATOM 1926 C CA . TYR A 1 238 ? 37.188 15.502 -41.726 1.00 72.94 238 TYR A CA 1
ATOM 1927 C C . TYR A 1 238 ? 36.261 15.976 -42.862 1.00 72.94 238 TYR A C 1
ATOM 1929 O O . TYR A 1 238 ? 35.182 16.500 -42.588 1.00 72.94 238 TYR A O 1
ATOM 1937 N N . ASP A 1 239 ? 36.655 15.736 -44.113 1.00 75.81 239 ASP A N 1
ATOM 1938 C CA . ASP A 1 239 ? 35.976 16.129 -45.355 1.00 75.81 239 ASP A CA 1
ATOM 1939 C C . ASP A 1 239 ? 35.183 14.991 -46.025 1.00 75.81 239 ASP A C 1
ATOM 1941 O O . ASP A 1 239 ? 34.679 15.164 -47.133 1.00 75.81 239 ASP A O 1
ATOM 1945 N N . GLY A 1 240 ? 35.054 13.838 -45.361 1.00 79.50 240 GLY A N 1
ATOM 1946 C CA . GLY A 1 240 ? 34.361 12.683 -45.925 1.00 79.50 240 GLY A CA 1
ATOM 1947 C C . GLY A 1 240 ? 32.856 12.912 -46.095 1.00 79.50 240 GLY A C 1
ATOM 1948 O O . GLY A 1 240 ? 32.180 13.461 -45.216 1.00 79.50 240 GLY A O 1
ATOM 1949 N N . ASN A 1 241 ? 32.317 12.443 -47.216 1.00 87.06 241 ASN A N 1
ATOM 1950 C CA . ASN A 1 241 ? 30.892 12.374 -47.494 1.00 87.06 241 ASN A CA 1
ATOM 1951 C C . ASN A 1 241 ? 30.303 11.115 -46.837 1.00 87.06 241 ASN A C 1
ATOM 1953 O O . ASN A 1 241 ? 30.372 10.025 -47.405 1.00 87.06 241 ASN A O 1
ATOM 1957 N N . TYR A 1 242 ? 29.732 11.268 -45.640 1.00 88.12 242 TYR A N 1
ATOM 1958 C CA . TYR A 1 242 ? 29.090 10.176 -44.903 1.00 88.12 242 TYR A CA 1
ATOM 1959 C C . TYR A 1 242 ? 27.570 10.262 -44.982 1.00 88.12 242 TYR A C 1
ATOM 1961 O O . TYR A 1 242 ? 26.989 11.331 -44.796 1.00 88.12 242 TYR A O 1
ATOM 1969 N N . ILE A 1 243 ? 26.923 9.117 -45.192 1.00 88.12 243 ILE A N 1
ATOM 1970 C CA . ILE A 1 243 ? 25.461 9.016 -45.211 1.00 88.12 243 ILE A CA 1
ATOM 1971 C C . ILE 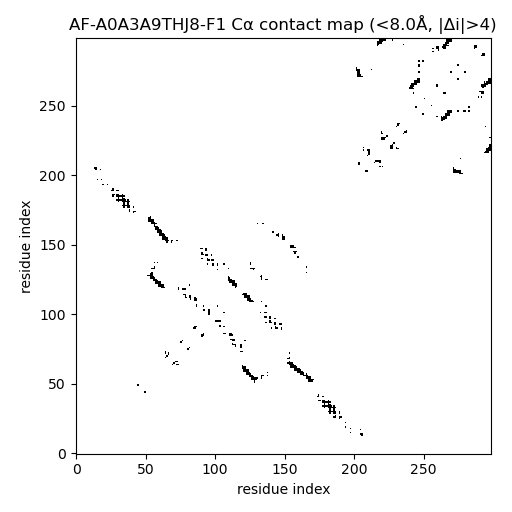A 1 243 ? 24.974 8.542 -43.842 1.00 88.12 243 ILE A C 1
ATOM 1973 O O . ILE A 1 243 ? 25.382 7.486 -43.363 1.00 88.12 243 ILE A O 1
ATOM 1977 N N . GLU A 1 244 ? 24.084 9.312 -43.219 1.00 89.25 244 GLU A N 1
ATOM 1978 C CA . GLU A 1 244 ? 23.384 8.906 -41.997 1.00 89.25 244 GLU A CA 1
ATOM 1979 C C . GLU A 1 244 ? 22.189 8.018 -42.367 1.00 89.25 244 GLU A C 1
ATOM 1981 O O . GLU A 1 244 ? 21.308 8.442 -43.117 1.00 89.25 244 GLU A O 1
ATOM 1986 N N . LEU A 1 245 ? 22.142 6.793 -41.840 1.00 87.19 245 LEU A N 1
ATOM 1987 C CA . LEU A 1 245 ? 21.073 5.834 -42.114 1.00 87.19 245 LEU A CA 1
ATOM 1988 C C . LEU A 1 245 ? 20.369 5.425 -40.821 1.00 87.19 245 LEU A C 1
ATOM 1990 O O . LEU A 1 245 ? 20.957 4.784 -39.953 1.00 87.19 245 LEU A O 1
ATOM 1994 N N . SER A 1 246 ? 19.081 5.743 -40.713 1.00 85.31 246 SER A N 1
ATOM 1995 C CA . SER A 1 246 ? 18.215 5.156 -39.690 1.00 85.31 246 SER A CA 1
ATOM 1996 C C . SER A 1 246 ? 17.669 3.811 -40.170 1.00 85.31 246 SER A C 1
ATOM 1998 O O . SER A 1 246 ? 17.311 3.665 -41.337 1.00 85.31 246 SER A O 1
ATOM 2000 N N . SER A 1 247 ? 17.524 2.859 -39.251 1.00 79.12 247 SER A N 1
ATOM 2001 C CA . SER A 1 247 ? 16.892 1.555 -39.495 1.00 79.12 247 SER A CA 1
ATOM 2002 C C . SER A 1 247 ? 15.551 1.634 -40.241 1.00 79.12 247 SER A C 1
ATOM 2004 O O . SER A 1 247 ? 15.328 0.890 -41.190 1.00 79.12 247 SER A O 1
ATOM 2006 N N . ASP A 1 248 ? 14.689 2.580 -39.868 1.00 79.69 248 ASP A N 1
ATOM 2007 C CA . ASP A 1 248 ? 13.378 2.813 -40.488 1.00 79.69 248 ASP A CA 1
ATOM 2008 C C . ASP A 1 248 ? 13.447 3.356 -41.925 1.00 79.69 248 ASP A C 1
ATOM 2010 O O . ASP A 1 248 ? 12.465 3.288 -42.664 1.00 79.69 248 ASP A O 1
ATOM 2014 N N . GLN A 1 249 ? 14.566 3.982 -42.293 1.00 79.56 249 GLN A N 1
ATOM 2015 C CA . GLN A 1 249 ? 14.751 4.641 -43.587 1.00 79.56 249 GLN A CA 1
ATOM 2016 C C . GLN A 1 249 ? 15.402 3.726 -44.620 1.00 79.56 249 GLN A C 1
ATOM 2018 O O . GLN A 1 249 ? 15.416 4.081 -45.794 1.00 79.56 249 GLN A O 1
ATOM 2023 N N . MET A 1 250 ? 15.900 2.560 -44.202 1.00 76.44 250 MET A N 1
ATOM 2024 C CA . MET A 1 250 ? 16.535 1.598 -45.089 1.00 76.44 250 MET A CA 1
ATOM 2025 C C . MET A 1 250 ? 15.531 1.075 -46.118 1.00 76.44 250 MET A C 1
ATOM 2027 O O . MET A 1 250 ? 14.602 0.337 -45.772 1.00 76.44 250 MET A O 1
ATOM 2031 N N . ARG A 1 251 ? 15.728 1.423 -47.394 1.00 76.25 251 ARG A N 1
ATOM 2032 C CA . ARG A 1 251 ? 15.010 0.787 -48.500 1.00 76.25 251 ARG A CA 1
ATOM 2033 C C . ARG A 1 251 ? 15.915 -0.252 -49.142 1.00 76.25 251 ARG A C 1
ATOM 2035 O O . ARG A 1 251 ? 17.118 -0.070 -49.293 1.00 76.25 251 ARG A O 1
ATOM 2042 N N . TYR A 1 252 ? 15.318 -1.378 -49.507 1.00 77.25 252 TYR A N 1
ATOM 2043 C CA . TYR A 1 252 ? 16.013 -2.470 -50.183 1.00 77.25 252 TYR A CA 1
ATOM 2044 C C . TYR A 1 252 ? 16.037 -2.210 -51.692 1.00 77.25 252 TYR A C 1
ATOM 2046 O O . TYR A 1 252 ? 15.474 -2.982 -52.465 1.00 77.25 252 TYR A O 1
ATOM 2054 N N . ASP A 1 253 ? 16.640 -1.089 -52.088 1.00 82.56 253 ASP A N 1
ATOM 2055 C CA . ASP A 1 253 ? 16.725 -0.634 -53.475 1.00 82.56 253 ASP A CA 1
ATOM 2056 C C . ASP A 1 253 ? 18.188 -0.549 -53.933 1.00 82.56 253 ASP A C 1
ATOM 2058 O O . ASP A 1 253 ? 19.066 -0.119 -53.182 1.00 82.56 253 ASP A O 1
ATOM 2062 N N . LEU A 1 254 ? 18.453 -0.974 -55.169 1.00 79.06 254 LEU A N 1
ATOM 2063 C CA . LEU A 1 254 ? 19.799 -1.016 -55.744 1.00 79.06 254 LEU A CA 1
ATOM 2064 C C . LEU A 1 254 ? 20.382 0.391 -55.909 1.00 79.06 254 LEU A C 1
ATOM 2066 O O . LEU A 1 254 ? 21.546 0.600 -55.574 1.00 79.06 254 LEU A O 1
ATOM 2070 N N . ASP A 1 255 ? 19.560 1.362 -56.309 1.00 83.12 255 ASP A N 1
ATOM 2071 C CA . ASP A 1 255 ? 19.990 2.754 -56.489 1.00 83.12 255 ASP A CA 1
ATOM 2072 C C . ASP A 1 255 ? 20.450 3.385 -55.163 1.00 83.12 255 ASP A C 1
ATOM 2074 O O . ASP A 1 255 ? 21.376 4.200 -55.117 1.00 83.12 255 ASP A O 1
ATOM 2078 N N . GLU A 1 256 ? 19.822 2.994 -54.051 1.00 83.56 256 GLU A N 1
ATOM 2079 C CA . GLU A 1 256 ? 20.207 3.457 -52.721 1.00 83.56 256 GLU A CA 1
ATOM 2080 C C . GLU A 1 256 ? 21.538 2.835 -52.277 1.00 83.56 256 GLU A C 1
ATOM 2082 O O . GLU A 1 256 ? 22.413 3.550 -51.778 1.00 83.56 256 GLU A O 1
ATOM 2087 N N . PHE A 1 257 ? 21.749 1.540 -52.536 1.00 85.81 257 PHE A N 1
ATOM 2088 C CA . PHE A 1 257 ? 23.033 0.891 -52.267 1.00 85.81 257 PHE A CA 1
ATOM 2089 C C . PHE A 1 257 ? 24.167 1.461 -53.126 1.00 85.81 257 PHE A C 1
ATOM 2091 O O . PHE A 1 257 ? 25.279 1.628 -52.626 1.00 85.81 257 PHE A O 1
ATOM 2098 N N . ASP A 1 258 ? 23.908 1.824 -54.381 1.00 85.62 258 ASP A N 1
ATOM 2099 C CA . ASP A 1 258 ? 24.897 2.460 -55.261 1.00 85.62 258 ASP A CA 1
ATOM 2100 C C . ASP A 1 258 ? 25.341 3.818 -54.725 1.00 85.62 258 ASP A C 1
ATOM 2102 O O . ASP A 1 258 ? 26.540 4.102 -54.648 1.00 85.62 258 ASP A O 1
ATOM 2106 N N . ARG A 1 259 ? 24.387 4.624 -54.248 1.00 86.31 259 ARG A N 1
ATOM 2107 C CA . ARG A 1 259 ? 24.687 5.889 -53.565 1.00 86.31 259 ARG A CA 1
ATOM 2108 C C . ARG A 1 259 ? 25.502 5.679 -52.292 1.00 86.31 259 ARG A C 1
ATOM 2110 O O . ARG A 1 259 ? 26.424 6.449 -52.040 1.00 86.31 259 ARG A O 1
ATOM 2117 N N . MET A 1 260 ? 25.187 4.647 -51.508 1.00 87.62 260 MET A N 1
ATOM 2118 C CA . MET A 1 260 ? 25.932 4.313 -50.289 1.00 87.62 260 MET A CA 1
ATOM 2119 C C . MET A 1 260 ? 27.353 3.820 -50.575 1.00 87.62 260 MET A C 1
ATOM 2121 O O . MET A 1 260 ? 28.261 4.131 -49.811 1.00 87.62 260 MET A O 1
ATOM 2125 N N . ARG A 1 261 ? 27.567 3.095 -51.679 1.00 86.25 261 ARG A N 1
ATOM 2126 C CA . ARG A 1 261 ? 28.901 2.654 -52.117 1.00 86.25 261 ARG A CA 1
ATOM 2127 C C . ARG A 1 261 ? 29.761 3.790 -52.667 1.00 86.25 261 ARG A C 1
ATOM 2129 O O . ARG A 1 261 ? 30.979 3.719 -52.563 1.00 86.25 261 ARG A O 1
ATOM 2136 N N . ALA A 1 262 ? 29.139 4.808 -53.259 1.00 86.94 262 ALA A N 1
ATOM 2137 C CA . ALA A 1 262 ? 29.835 5.988 -53.770 1.00 86.94 262 ALA A CA 1
ATOM 2138 C C . ALA A 1 262 ? 30.260 6.978 -52.665 1.00 86.94 262 ALA A C 1
ATOM 2140 O O . ALA A 1 262 ? 31.074 7.864 -52.922 1.00 86.94 262 ALA A O 1
ATOM 2141 N N . ALA A 1 263 ? 29.695 6.855 -51.462 1.00 88.62 263 ALA A N 1
ATOM 2142 C CA . ALA A 1 263 ? 30.046 7.654 -50.293 1.00 88.62 263 ALA A CA 1
ATOM 2143 C C . ALA A 1 263 ? 31.298 7.108 -49.578 1.00 88.62 263 ALA A C 1
ATOM 2145 O O . ALA A 1 263 ? 31.667 5.946 -49.743 1.00 88.62 263 ALA A O 1
ATOM 2146 N N . ASP A 1 264 ? 31.925 7.924 -48.724 1.00 85.62 264 ASP A N 1
ATOM 2147 C CA . ASP A 1 264 ? 33.088 7.506 -47.922 1.00 85.62 264 ASP A CA 1
ATOM 2148 C C . ASP A 1 264 ? 32.706 6.498 -46.819 1.00 85.62 264 ASP A C 1
ATOM 2150 O O . ASP A 1 264 ? 33.548 5.748 -46.310 1.00 85.62 264 ASP A O 1
ATOM 2154 N N . GLY A 1 265 ? 31.419 6.443 -46.468 1.00 88.00 265 GLY A N 1
ATOM 2155 C CA . GLY A 1 265 ? 30.845 5.419 -45.606 1.00 88.00 265 GLY A CA 1
ATOM 2156 C C . GLY A 1 265 ? 29.447 5.760 -45.098 1.00 88.00 265 GLY A C 1
ATOM 2157 O O . GLY A 1 265 ? 28.943 6.871 -45.271 1.00 88.00 265 GLY A O 1
ATOM 2158 N N . VAL A 1 266 ? 28.827 4.791 -44.430 1.00 90.19 266 VAL A N 1
ATOM 2159 C CA . VAL A 1 266 ? 27.515 4.934 -43.788 1.00 90.19 266 VAL A CA 1
ATOM 2160 C C . VAL A 1 266 ? 27.672 4.965 -42.270 1.00 90.19 266 VAL A C 1
ATOM 2162 O O . VAL A 1 266 ? 28.362 4.122 -41.691 1.00 90.19 266 VAL A O 1
ATOM 2165 N N . ILE A 1 267 ? 27.008 5.930 -41.632 1.00 90.56 267 ILE A N 1
ATOM 2166 C CA . ILE A 1 267 ? 26.865 6.036 -40.179 1.00 90.56 267 ILE A CA 1
ATOM 2167 C C . ILE A 1 267 ? 25.442 5.616 -39.815 1.00 90.56 267 ILE A C 1
ATOM 2169 O O . ILE A 1 267 ? 24.473 6.225 -40.268 1.00 90.56 267 ILE A O 1
ATOM 2173 N N . ILE A 1 268 ? 25.302 4.586 -38.986 1.00 90.25 268 ILE A N 1
ATOM 2174 C CA . ILE A 1 268 ? 23.985 4.116 -38.544 1.00 90.25 268 ILE A CA 1
ATOM 2175 C C . ILE A 1 268 ? 23.482 5.025 -37.416 1.00 90.25 268 ILE A C 1
ATOM 2177 O O . ILE A 1 268 ? 24.189 5.246 -36.436 1.00 90.25 268 ILE A O 1
ATOM 2181 N N . LEU A 1 269 ? 22.260 5.542 -37.539 1.00 88.56 269 LEU A N 1
ATOM 2182 C CA . LEU A 1 269 ? 21.575 6.263 -36.465 1.00 88.56 269 LEU A CA 1
ATOM 2183 C C . LEU A 1 269 ? 20.7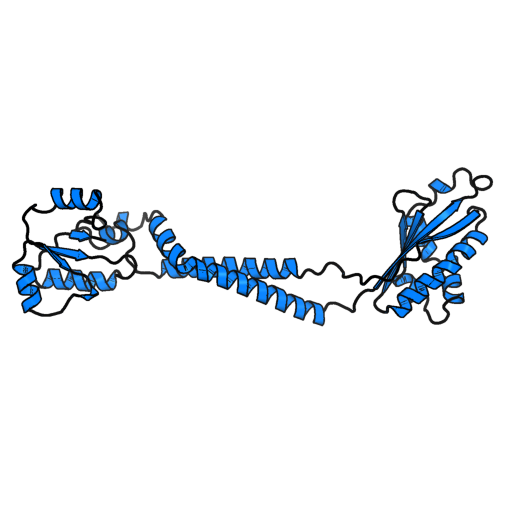69 5.270 -35.621 1.00 88.56 269 LEU A C 1
ATOM 2185 O O . LEU A 1 269 ? 19.752 4.742 -36.079 1.00 88.56 269 LEU A O 1
ATOM 2189 N N . LEU A 1 270 ? 21.213 5.063 -34.384 1.00 87.12 270 LEU A N 1
ATOM 2190 C CA . LEU A 1 270 ? 20.616 4.169 -33.407 1.00 87.12 270 LEU A CA 1
ATOM 2191 C C . LEU A 1 270 ? 19.622 4.906 -32.512 1.00 87.12 270 LEU A C 1
ATOM 2193 O O . LEU A 1 270 ? 19.956 5.796 -31.735 1.00 87.12 270 LEU A O 1
ATOM 2197 N N . ARG A 1 271 ? 18.369 4.474 -32.550 1.00 84.19 271 ARG A N 1
ATOM 2198 C CA . ARG A 1 271 ? 17.301 4.986 -31.698 1.00 84.19 271 ARG A CA 1
ATOM 2199 C C . ARG A 1 271 ? 17.205 4.132 -30.445 1.00 84.19 271 ARG A C 1
ATOM 2201 O O . ARG A 1 271 ? 16.557 3.080 -30.445 1.00 84.19 271 ARG A O 1
ATOM 2208 N N . ALA A 1 272 ? 17.796 4.625 -29.358 1.00 79.62 272 ALA A N 1
ATOM 2209 C CA . ALA A 1 272 ? 17.855 3.924 -28.077 1.00 79.62 272 ALA A CA 1
ATOM 2210 C C . ALA A 1 272 ? 16.491 3.346 -27.638 1.00 79.62 272 ALA A C 1
ATOM 2212 O O . ALA A 1 272 ? 15.516 4.067 -27.368 1.00 79.62 272 ALA A O 1
ATOM 2213 N N . GLY A 1 273 ? 16.429 2.016 -27.555 1.00 73.44 273 GLY A N 1
ATOM 2214 C CA . GLY A 1 273 ? 15.244 1.257 -27.157 1.00 73.44 273 GLY A CA 1
ATOM 2215 C C . GLY A 1 273 ? 14.114 1.144 -28.181 1.00 73.44 273 GLY A C 1
ATOM 2216 O O . GLY A 1 273 ? 13.042 0.667 -27.816 1.00 73.44 273 GLY A O 1
ATOM 2217 N N . LYS A 1 274 ? 14.295 1.617 -29.419 1.00 81.81 274 LYS A N 1
ATOM 2218 C CA . LYS A 1 274 ? 13.413 1.306 -30.564 1.00 81.81 274 LYS A CA 1
ATOM 2219 C C . LYS A 1 274 ? 14.073 0.320 -31.525 1.00 81.81 274 LYS A C 1
ATOM 2221 O O . LYS A 1 274 ? 13.385 -0.529 -32.097 1.00 81.81 274 LYS A O 1
ATOM 2226 N N . ASP A 1 275 ? 15.386 0.449 -31.681 1.00 84.12 275 ASP A N 1
ATOM 2227 C CA . ASP A 1 275 ? 16.197 -0.469 -32.465 1.00 84.12 275 ASP A CA 1
ATOM 2228 C C . ASP A 1 275 ? 16.561 -1.690 -31.622 1.00 84.12 275 ASP A C 1
ATOM 2230 O O . ASP A 1 275 ? 17.134 -1.576 -30.536 1.00 84.12 275 ASP A O 1
ATOM 2234 N N . THR A 1 276 ? 16.160 -2.860 -32.113 1.00 83.88 276 THR A N 1
ATOM 2235 C CA . THR A 1 276 ? 16.425 -4.160 -31.491 1.00 83.88 276 THR A CA 1
ATOM 2236 C C . THR A 1 276 ? 17.624 -4.825 -32.150 1.00 83.88 276 THR A C 1
ATOM 2238 O O . THR A 1 276 ? 17.925 -4.537 -33.312 1.00 83.88 276 THR A O 1
ATOM 2241 N N . ALA A 1 277 ? 18.271 -5.748 -31.436 1.00 83.44 277 ALA A N 1
ATOM 2242 C CA . ALA A 1 277 ? 19.383 -6.529 -31.980 1.00 83.44 277 ALA A CA 1
ATOM 2243 C C . ALA A 1 277 ? 19.016 -7.209 -33.314 1.00 83.44 277 ALA A C 1
ATOM 2245 O O . ALA A 1 277 ? 19.690 -6.978 -34.307 1.00 83.44 277 ALA A O 1
ATOM 2246 N N . ASP A 1 278 ? 17.876 -7.908 -33.396 1.00 83.75 278 ASP A N 1
ATOM 2247 C CA . ASP A 1 278 ? 17.423 -8.566 -34.640 1.00 83.75 278 ASP A CA 1
ATOM 2248 C C . ASP A 1 278 ? 17.230 -7.591 -35.820 1.00 83.75 278 ASP A C 1
ATOM 2250 O O . ASP A 1 278 ? 17.576 -7.891 -36.965 1.00 83.75 278 ASP A O 1
ATOM 2254 N N . LYS A 1 279 ? 16.693 -6.390 -35.562 1.00 85.44 279 LYS A N 1
ATOM 2255 C CA . LYS A 1 279 ? 16.547 -5.375 -36.615 1.00 85.44 279 LYS A CA 1
ATOM 2256 C C . LYS A 1 279 ? 17.908 -4.881 -37.084 1.00 85.44 279 LYS A C 1
ATOM 2258 O O . LYS A 1 279 ? 18.122 -4.758 -38.288 1.00 85.44 279 LYS A O 1
ATOM 2263 N N . MET A 1 280 ? 18.809 -4.589 -36.149 1.00 88.19 280 MET A N 1
ATOM 2264 C CA . MET A 1 280 ? 20.140 -4.093 -36.486 1.00 88.19 280 MET A CA 1
ATOM 2265 C C . MET A 1 280 ? 20.974 -5.175 -37.170 1.00 88.19 280 MET A C 1
ATOM 2267 O O . MET A 1 280 ? 21.688 -4.861 -38.118 1.00 88.19 280 MET A O 1
ATOM 2271 N N . ASP A 1 281 ? 20.792 -6.446 -36.807 1.00 88.00 281 ASP A N 1
ATOM 2272 C CA . ASP A 1 281 ? 21.446 -7.583 -37.452 1.00 88.00 281 ASP A CA 1
ATOM 2273 C C . ASP A 1 281 ? 21.076 -7.642 -38.929 1.00 88.00 281 ASP A C 1
ATOM 2275 O O . ASP A 1 281 ? 21.953 -7.764 -39.782 1.00 88.00 281 ASP A O 1
ATOM 2279 N N . LYS A 1 282 ? 19.790 -7.467 -39.258 1.00 87.31 282 LYS A N 1
ATOM 2280 C CA . LYS A 1 282 ? 19.312 -7.419 -40.649 1.00 87.31 282 LYS A CA 1
ATOM 2281 C C . LYS A 1 282 ? 19.895 -6.240 -41.422 1.00 87.31 282 LYS A C 1
ATOM 2283 O O . LYS A 1 282 ? 20.323 -6.425 -42.564 1.00 87.31 282 LYS A O 1
ATOM 2288 N N . VAL A 1 283 ? 19.937 -5.054 -40.812 1.00 88.50 283 VAL A N 1
ATOM 2289 C CA . VAL A 1 283 ? 20.506 -3.843 -41.427 1.00 88.50 283 VAL A CA 1
ATOM 2290 C C . VAL A 1 283 ? 21.997 -4.044 -41.705 1.00 88.50 283 VAL A C 1
ATOM 2292 O O . VAL A 1 283 ? 22.431 -3.950 -42.853 1.00 88.50 283 VAL A O 1
ATOM 2295 N N . VAL A 1 284 ? 22.776 -4.399 -40.680 1.00 89.12 284 VAL A N 1
ATOM 2296 C CA . VAL A 1 284 ? 24.230 -4.588 -40.777 1.00 89.12 284 VAL A CA 1
ATOM 2297 C C . VAL A 1 284 ? 24.573 -5.724 -41.740 1.00 89.12 284 VAL A C 1
ATOM 2299 O O . VAL A 1 284 ? 25.453 -5.561 -42.586 1.00 89.12 284 VAL A O 1
ATOM 2302 N N . TYR A 1 285 ? 23.864 -6.855 -41.671 1.00 88.81 285 TYR A N 1
ATOM 2303 C CA . TYR A 1 285 ? 24.057 -7.978 -42.589 1.00 88.81 285 TYR A CA 1
ATOM 2304 C C . TYR A 1 285 ? 23.804 -7.573 -44.043 1.00 88.81 285 TYR A C 1
ATOM 2306 O O . TYR A 1 285 ? 24.603 -7.899 -44.921 1.00 88.81 285 TYR A O 1
ATOM 2314 N N . THR A 1 286 ? 22.724 -6.834 -44.306 1.00 88.25 286 THR A N 1
ATOM 2315 C CA . THR A 1 286 ? 22.380 -6.391 -45.663 1.00 88.25 286 THR A CA 1
ATOM 2316 C C . THR A 1 286 ? 23.424 -5.421 -46.208 1.00 88.25 286 THR A C 1
ATOM 2318 O O . THR A 1 286 ? 23.890 -5.613 -47.329 1.00 88.25 286 THR A O 1
ATOM 2321 N N . LEU A 1 287 ? 23.853 -4.435 -45.413 1.00 88.94 287 LEU A N 1
ATOM 2322 C CA . LEU A 1 287 ? 24.894 -3.482 -45.816 1.00 88.94 287 LEU A CA 1
ATOM 2323 C C . LEU A 1 287 ? 26.220 -4.191 -46.121 1.00 88.94 287 LEU A C 1
ATOM 2325 O O . LEU A 1 287 ? 26.806 -3.965 -47.180 1.00 88.94 287 LEU A O 1
ATOM 2329 N N . LYS A 1 288 ? 26.646 -5.121 -45.252 1.00 88.25 288 LYS A N 1
ATOM 2330 C CA . LYS A 1 288 ? 27.851 -5.933 -45.482 1.00 88.25 288 LYS A CA 1
ATOM 2331 C C . LYS A 1 288 ? 27.725 -6.790 -46.745 1.00 88.25 288 LYS A C 1
ATOM 2333 O O . LYS A 1 288 ? 28.659 -6.844 -47.536 1.00 88.25 288 LYS A O 1
ATOM 2338 N N . LYS A 1 289 ? 26.567 -7.420 -46.977 1.00 89.56 289 LYS A N 1
ATOM 2339 C CA . LYS A 1 289 ? 26.311 -8.244 -48.172 1.00 89.56 289 LYS A CA 1
ATOM 2340 C C . LYS A 1 289 ? 26.356 -7.435 -49.472 1.00 89.56 289 LYS A C 1
ATOM 2342 O O . LYS A 1 289 ? 26.767 -7.971 -50.496 1.00 89.56 289 LYS A O 1
ATOM 2347 N N . GLN A 1 290 ? 25.954 -6.165 -49.431 1.00 88.50 290 GLN A N 1
ATOM 2348 C CA . GLN A 1 290 ? 26.004 -5.248 -50.574 1.00 88.50 290 GLN A CA 1
ATOM 2349 C C . GLN A 1 290 ? 27.349 -4.514 -50.710 1.00 88.50 290 GLN A C 1
ATOM 2351 O O . GLN A 1 290 ? 27.469 -3.614 -51.538 1.00 88.50 290 GLN A O 1
ATOM 2356 N N . ASN A 1 291 ? 28.374 -4.892 -49.934 1.00 87.94 291 ASN A N 1
ATOM 2357 C CA . ASN A 1 291 ? 29.689 -4.240 -49.906 1.00 87.94 291 ASN A CA 1
ATOM 2358 C C . ASN A 1 291 ? 29.623 -2.732 -49.590 1.00 87.94 291 ASN A C 1
ATOM 2360 O O . ASN A 1 291 ? 30.420 -1.949 -50.106 1.00 87.94 291 ASN A O 1
ATOM 2364 N N . VAL A 1 292 ? 28.674 -2.315 -48.749 1.00 88.94 292 VAL A N 1
ATOM 2365 C CA . VAL A 1 292 ? 28.610 -0.944 -48.230 1.00 88.94 292 VAL A CA 1
ATOM 2366 C C . VAL A 1 292 ? 29.530 -0.820 -47.016 1.00 88.94 292 VAL A C 1
ATOM 2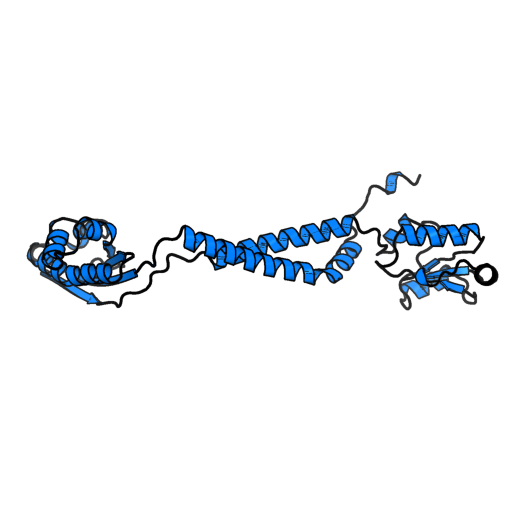368 O O . VAL A 1 292 ? 29.464 -1.631 -46.089 1.00 88.94 292 VAL A O 1
ATOM 2371 N N . ASN A 1 293 ? 30.378 0.210 -47.006 1.00 89.06 293 ASN A N 1
ATOM 2372 C CA . ASN A 1 293 ? 31.293 0.481 -45.902 1.00 89.06 293 ASN A CA 1
ATOM 2373 C C . ASN A 1 293 ? 30.552 1.143 -44.728 1.00 89.06 293 ASN A C 1
ATOM 2375 O O . ASN A 1 293 ? 30.133 2.296 -44.828 1.00 89.06 293 ASN A O 1
ATOM 2379 N N . VAL A 1 294 ? 30.394 0.428 -43.612 1.00 89.81 294 VAL A N 1
ATOM 2380 C CA . VAL A 1 294 ? 29.790 0.966 -42.383 1.00 89.81 294 VAL A CA 1
ATOM 2381 C C . VAL A 1 294 ? 30.903 1.448 -41.462 1.00 89.81 294 VAL A C 1
ATOM 2383 O O . VAL A 1 294 ? 31.689 0.643 -40.969 1.00 89.81 294 VAL A O 1
ATOM 2386 N N . VAL A 1 295 ? 30.967 2.760 -41.234 1.00 89.31 295 VAL A N 1
ATOM 2387 C CA . VAL A 1 295 ? 32.114 3.411 -40.575 1.00 89.31 295 VAL A CA 1
ATOM 2388 C C . VAL A 1 295 ? 31.872 3.743 -39.104 1.00 89.31 295 VAL A C 1
ATOM 2390 O O . VAL A 1 295 ? 32.812 4.064 -38.385 1.00 89.31 295 VAL A O 1
ATOM 2393 N N . GLY A 1 296 ? 30.625 3.657 -38.641 1.00 88.69 296 GLY A N 1
ATOM 2394 C CA . GLY A 1 296 ? 30.288 3.848 -37.237 1.00 88.69 296 GLY A CA 1
ATOM 2395 C C . GLY A 1 296 ? 28.787 3.873 -36.974 1.00 88.69 296 GLY A C 1
ATOM 2396 O O . GLY A 1 296 ? 27.968 3.838 -37.895 1.00 88.69 296 GLY A O 1
ATOM 2397 N N . VAL A 1 297 ? 28.431 3.956 -35.698 1.00 90.38 297 VAL A N 1
ATOM 2398 C CA . VAL A 1 297 ? 27.054 4.153 -35.227 1.00 90.38 297 VAL A CA 1
ATOM 2399 C C . VAL A 1 297 ? 26.985 5.387 -34.327 1.00 90.38 297 VAL A C 1
ATOM 2401 O O . VAL A 1 297 ? 27.954 5.705 -33.641 1.00 90.38 297 VAL A O 1
ATOM 2404 N N . MET A 1 298 ? 25.853 6.080 -34.296 1.00 89.88 298 MET A N 1
ATOM 2405 C CA . MET A 1 298 ? 25.605 7.200 -33.383 1.00 89.88 298 MET A CA 1
ATOM 2406 C C . MET A 1 298 ? 24.195 7.136 -32.790 1.00 89.88 298 MET A C 1
ATOM 2408 O O . MET A 1 298 ? 23.301 6.581 -33.423 1.00 89.88 298 MET A O 1
ATOM 2412 N N . GLU A 1 299 ? 24.002 7.709 -31.598 1.00 85.06 299 GLU A N 1
ATOM 2413 C CA . GLU A 1 299 ? 22.699 7.812 -30.898 1.00 85.06 299 GLU A CA 1
ATOM 2414 C C . GLU A 1 299 ? 22.039 9.188 -31.074 1.00 85.06 299 GLU A C 1
ATOM 2416 O O . GLU A 1 299 ? 22.756 10.214 -30.985 1.00 85.06 299 GLU A O 1
#

pLDDT: mean 82.74, std 10.61, range [34.28, 97.5]

Secondary structure (DSSP, 8-state):
--GGGSS-----HHHHHHHHHHHHHHHHHHHHHHHHHHHHHHHHHHHHHSPSPEEEEEEEEEEEE-TTT-TTGGGG--HHHHHHHHTSHHHHHHHHHH-TTS-HHHHHHHEEEEE-SSTTEEEEEEEES-HHHHHHHHHHHHHHHHHHHTT-TTEEEEEE---PPPEEE-----HHHHHHHHHHHHHHHHHHHHHHHHHH--B--SHHHHHHH-TTS-EEESTTSHHHHHHHHHHS-TT--EEEEEGGG----HHHHHHHHHSSEEEEE--TTTSBHHHHHHHHHHHHHTT--EEEEE-

Solvent-accessible surface area (backbone atoms only — not comparable to full-atom values): 16240 Å² total; per-residue (Å²): 139,73,74,80,66,73,75,72,69,71,84,59,61,69,51,53,50,60,57,44,68,81,44,47,68,57,31,54,52,33,18,52,52,20,17,52,51,24,30,52,53,44,53,54,47,41,70,74,68,49,72,70,70,32,28,31,32,59,31,38,29,41,53,41,65,25,54,88,78,27,76,70,47,72,82,72,50,44,47,70,52,46,34,50,50,65,63,29,64,76,33,43,54,43,20,34,72,70,32,72,90,55,54,74,65,59,50,58,77,22,52,48,48,43,49,75,93,42,78,43,38,42,35,41,35,31,41,34,63,45,62,68,58,36,47,48,55,52,60,17,45,70,54,15,46,37,58,42,19,79,73,35,81,53,30,71,39,40,45,80,77,38,89,51,74,77,41,80,47,72,83,72,77,58,52,70,59,31,19,49,52,20,18,51,50,20,35,53,54,34,50,50,51,53,51,54,48,58,72,74,50,60,45,36,63,49,68,66,55,46,43,74,77,39,72,88,42,49,74,32,38,44,72,95,34,71,61,21,55,50,41,42,62,75,78,40,67,91,85,56,54,64,45,81,43,40,76,92,68,68,66,101,42,70,72,58,50,51,55,44,53,76,33,78,15,32,33,37,47,48,50,70,60,76,42,30,54,72,58,50,49,54,52,54,52,51,37,54,74,70,66,36,50,66,69,25,33,33,73

Mean predicted aligned error: 14.43 Å

Radius of gyration: 41.13 Å; Cα contacts (8 Å, |Δi|>4): 436; chains: 1; bounding box: 76×33×117 Å

Nearest PDB structures (foldseek):
  7nii-assembly1_H  TM=4.155E-01  e=1.648E-06  Escherichia coli
  7nhr-assembly1_G  TM=3.857E-01  e=1.230E-06  Escherichia coli
  7nhr-assembly1_D  TM=4.447E-01  e=2.004E-04  Escherichia coli
  2ekn-assembly1_A  TM=3.250E-01  e=3.398E-01  Pyrococcus horikoshii OT3
  3o6x-assembly1_E  TM=2.045E-01  e=3.535E+00  Bacteroides fragilis NCTC 9343

Sequence (299 aa):
MPEQNKYNRSLDLKRFWRQFKKRFWMVIAATVIGAIVGLVVYIIYSNVVGGDTVYRVRNDYFVTFDYDEFPNGPDYFNAYTWDGILRDNPVVDKALEVAPDVTKQDVLDAVTGEILGDYRVLTVIVTGTDKELVKKISDAYMTALPAFADSLEQIEAIDCWTDAEIEIYDEYTREPNAAFLGGLIGLLVSIFAVLLYGIFDDGIYSERDWAMNYPDIPYLGKRDTDEYRANRSHLLRYDGNYIELSSDQMRYDLDEFDRMRAADGVIILLRAGKDTADKMDKVVYTLKKQNVNVVGVME

Foldseek 3Di:
DPPVVPPPDDPPVQLLVVLCVVCVVVLVVLLQVLLVVLLVVLVVVCVVPPDAFKKKDKWKKFWAWDCVQPVPPLVVQAQVNVQDVCLDCQLLVQLCVQVVVDDSVQSNVFWGWDDDPRSRIIMIMGMDRDPVSSVSSVVSNQRSQQVVQVVDPGTPGMHTPDPGDIDRDDPPRCSNVSSNVSSVVSNVVSVVVSVVVSVVQQWDADQVSVCSLCVPAAALEAPPDPSNVVSCVVQHDPPFFEAEDELVRDDPDPVVLVVQQVGPAYEYEGDHSPDGSVSVCVVVVSCVVSVGHHRHYYD